Protein AF-A0AAV2MBJ8-F1 (afdb_monomer)

Foldseek 3Di:
DDDDDDDDDDDDPPPPVVVVVVVVVVVVVVVLVCVVPPDPDPCVLLVVLLCQVPPDPVSLVVLLVVLVVVLVVQLPDPDHPVVVNLVSLLSNLSNCVSVVPLLSNLVVLLVLLLSVDLCSLVSVLSSCSSPVCSLVDPQLSSLLSQQSSLVSDPPVCNVSSCVSNVCVPPNRDDLVVSLVVLLVVLLQCPPWDWDADQQQGIATDSSLVSSLSSNLSSCLPPALCCCCPPPVPPRLVVLVVLQLPDDPPDDRSRDLRSLLSSLLSLLSSLLSCVVNVVLVVSVVVLLVLLVCLLCCVVSVHDPSNSSSSLVSLLSSCVSPLPSSLVSLVNNVVPDPDDDRNNSVVSSVVSVVVVVVVVD

Nearest PDB structures (foldseek):
  4c0o-assembly2_B  TM=2.440E-01  e=2.590E-01  Homo sapiens
  4c0o-assembly1_A  TM=2.443E-01  e=2.935E-01  Homo sapiens
  6tyl-assembly1_A  TM=2.660E-01  e=3.736E+00  Rattus norvegicus
  3urz-assembly1_A  TM=1.782E-01  e=8.252E+00  Bacteroides ovatus ATCC 8483

pLDDT: mean 82.37, std 20.0, range [22.03, 98.62]

Mean predicted aligned error: 9.86 Å

Structure (mmCIF, N/CA/C/O backbone):
data_AF-A0AAV2MBJ8-F1
#
_entry.id   AF-A0AAV2MBJ8-F1
#
loop_
_atom_site.group_PDB
_atom_site.id
_atom_site.type_symbol
_atom_site.label_atom_id
_atom_site.label_alt_id
_atom_site.label_comp_id
_atom_site.label_asym_id
_atom_site.label_entity_id
_atom_site.label_seq_id
_atom_site.pdbx_PDB_ins_code
_atom_site.Cartn_x
_atom_site.Cartn_y
_atom_site.Cartn_z
_atom_site.occupancy
_atom_site.B_iso_or_equiv
_atom_site.auth_seq_id
_atom_site.auth_comp_id
_atom_site.auth_asym_id
_atom_site.auth_atom_id
_atom_site.pdbx_PDB_model_num
ATOM 1 N N . MET A 1 1 ? 1.375 58.168 51.718 1.00 34.41 1 MET A N 1
ATOM 2 C CA . MET A 1 1 ? 1.489 58.970 50.484 1.00 34.41 1 MET A CA 1
ATOM 3 C C . MET A 1 1 ? 2.766 58.545 49.772 1.00 34.41 1 MET A C 1
ATOM 5 O O . MET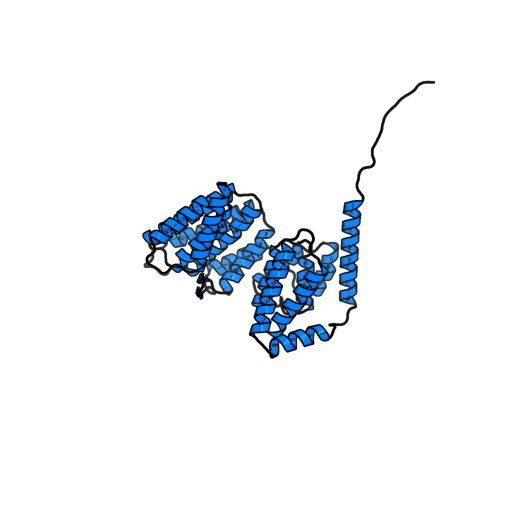 A 1 1 ? 3.820 59.015 50.160 1.00 34.41 1 MET A O 1
ATOM 9 N N . LEU A 1 2 ? 2.679 57.570 48.857 1.00 22.03 2 LEU A N 1
ATOM 10 C CA . LEU A 1 2 ? 3.564 57.335 47.701 1.00 22.03 2 LEU A CA 1
ATOM 11 C C . LEU A 1 2 ? 3.239 55.973 47.070 1.00 22.03 2 LEU A C 1
ATOM 13 O O . LEU A 1 2 ? 2.954 54.993 47.752 1.00 22.03 2 LEU A O 1
ATOM 17 N N . THR A 1 3 ? 3.215 56.010 45.748 1.00 26.03 3 THR A N 1
ATOM 18 C CA . THR A 1 3 ? 2.609 55.107 44.769 1.00 26.03 3 THR A CA 1
ATOM 19 C C . THR A 1 3 ? 3.620 54.085 44.252 1.00 26.03 3 THR A C 1
ATOM 21 O O . THR A 1 3 ? 4.762 54.472 44.033 1.00 26.03 3 THR A O 1
ATOM 24 N N . VAL A 1 4 ? 3.192 52.862 43.904 1.00 24.00 4 VAL A N 1
ATOM 25 C CA . VAL A 1 4 ? 3.809 52.074 42.814 1.00 24.00 4 VAL A CA 1
ATOM 26 C C . VAL A 1 4 ? 2.723 51.314 42.034 1.00 24.00 4 VAL A C 1
ATOM 28 O O . VAL A 1 4 ? 1.866 50.648 42.608 1.00 24.00 4 VAL A O 1
ATOM 31 N N . HIS A 1 5 ? 2.757 51.490 40.712 1.00 23.78 5 HIS A N 1
ATOM 32 C CA . HIS A 1 5 ? 1.955 50.848 39.662 1.00 23.78 5 HIS A CA 1
ATOM 33 C C . HIS A 1 5 ? 2.521 49.476 39.237 1.00 23.78 5 HIS A C 1
ATOM 35 O O . HIS A 1 5 ? 3.659 49.178 39.566 1.00 23.78 5 HIS A O 1
ATOM 41 N N . PHE A 1 6 ? 1.735 48.746 38.424 1.00 22.72 6 PHE A N 1
ATOM 42 C CA . PHE A 1 6 ? 1.995 47.567 37.554 1.00 22.72 6 PHE A CA 1
ATOM 43 C C . PHE A 1 6 ? 1.101 46.376 37.953 1.00 22.72 6 PHE A C 1
ATOM 45 O O . PHE A 1 6 ? 0.996 46.052 39.123 1.00 22.72 6 PHE A O 1
ATOM 52 N N . ALA A 1 7 ? 0.435 45.633 37.070 1.00 23.12 7 ALA A N 1
ATOM 53 C CA . ALA A 1 7 ? 0.099 45.785 35.660 1.00 23.12 7 ALA A CA 1
ATOM 54 C C . ALA A 1 7 ? -1.043 44.801 35.335 1.00 23.12 7 ALA A C 1
ATOM 56 O O . ALA A 1 7 ? -1.239 43.798 36.020 1.00 23.12 7 ALA A O 1
ATOM 57 N N . LYS A 1 8 ? -1.776 45.098 34.256 1.00 29.48 8 LYS A N 1
ATOM 58 C CA . LYS A 1 8 ? -2.739 44.211 33.593 1.00 29.48 8 LYS A CA 1
ATOM 59 C C . LYS A 1 8 ? -2.141 42.817 33.360 1.00 29.48 8 LYS A C 1
ATOM 61 O O . LYS A 1 8 ? -1.121 42.702 32.688 1.00 29.48 8 LYS A O 1
ATOM 66 N N . THR A 1 9 ? -2.847 41.776 33.790 1.00 26.80 9 THR A N 1
ATOM 67 C CA . THR A 1 9 ? -2.754 40.441 33.185 1.00 26.80 9 THR A CA 1
ATOM 68 C C . THR A 1 9 ? -4.145 40.000 32.740 1.00 26.80 9 THR A C 1
ATOM 70 O O . THR A 1 9 ? -5.103 39.940 33.504 1.00 26.80 9 THR A O 1
ATOM 73 N N . THR A 1 10 ? -4.248 39.799 31.433 1.00 28.55 10 THR A N 1
ATOM 74 C CA . THR A 1 10 ? -5.362 39.219 30.683 1.00 28.55 10 THR A CA 1
ATOM 75 C C . THR A 1 10 ? -5.655 37.780 31.124 1.00 28.55 10 THR A C 1
ATOM 77 O O . THR A 1 10 ? -4.707 37.045 31.404 1.00 28.55 10 THR A O 1
ATOM 80 N N . PRO A 1 11 ? -6.917 37.314 31.106 1.00 28.47 11 PRO A N 1
ATOM 81 C CA . PRO A 1 11 ? -7.215 35.899 31.293 1.00 28.47 11 PRO A CA 1
ATOM 82 C C . PRO A 1 11 ? -6.830 35.110 30.029 1.00 28.47 11 PRO A C 1
ATOM 84 O O . PRO A 1 11 ? -7.300 35.403 28.929 1.00 28.47 11 PRO A O 1
ATOM 87 N N . HIS A 1 12 ? -5.956 34.113 30.178 1.00 28.98 12 HIS A N 1
ATOM 88 C CA . HIS A 1 12 ? -5.609 33.168 29.113 1.00 28.98 12 HIS A CA 1
ATOM 89 C C . HIS A 1 12 ? -6.780 32.209 28.795 1.00 28.98 12 HIS A C 1
ATOM 91 O O . HIS A 1 12 ? -7.469 31.759 29.713 1.00 28.98 12 HIS A O 1
ATOM 97 N N . PRO A 1 13 ? -6.979 31.818 27.520 1.00 31.81 13 PRO A N 1
ATOM 98 C CA . PRO A 1 13 ? -8.001 30.861 27.110 1.00 31.81 13 PRO A CA 1
ATOM 99 C C . PRO A 1 13 ? -7.479 29.427 27.289 1.00 31.81 13 PRO A C 1
ATOM 101 O O . PRO A 1 13 ? -6.845 28.868 26.400 1.00 31.81 13 PRO A O 1
ATOM 104 N N . LEU A 1 14 ? -7.737 28.821 28.448 1.00 33.00 14 LEU A N 1
ATOM 105 C CA . LEU A 1 14 ? -7.428 27.405 28.716 1.00 33.00 14 LEU A CA 1
ATOM 106 C C . LEU A 1 14 ? -8.669 26.495 28.793 1.00 33.00 14 LEU A C 1
ATOM 108 O O . LEU A 1 14 ? -8.534 25.310 29.083 1.00 33.00 14 LEU A O 1
ATOM 112 N N . SER A 1 15 ? -9.880 26.981 28.504 1.00 38.62 15 SER A N 1
ATOM 113 C CA . SER A 1 15 ? -11.102 26.219 28.815 1.00 38.62 15 SER A CA 1
ATOM 114 C C . SER A 1 15 ? -11.725 25.424 27.662 1.00 38.62 15 SER A C 1
ATOM 116 O O . SER A 1 15 ? -12.523 24.535 27.929 1.00 38.62 15 SER A O 1
ATOM 118 N N . SER A 1 16 ? -11.370 25.648 26.393 1.00 31.00 16 SER A N 1
ATOM 119 C CA . SER A 1 16 ? -12.079 24.994 25.273 1.00 31.00 16 SER A CA 1
ATOM 120 C C . SER A 1 16 ? -11.534 23.602 24.930 1.00 31.00 16 SER A C 1
ATOM 122 O O . SER A 1 16 ? -12.306 22.680 24.689 1.00 31.00 16 SER A O 1
ATOM 124 N N . PHE A 1 17 ? -10.209 23.419 24.955 1.00 28.61 17 PHE A N 1
ATOM 125 C CA . PHE A 1 17 ? -9.567 22.135 24.632 1.00 28.61 17 PHE A CA 1
ATOM 126 C C . PHE A 1 17 ? -9.685 21.103 25.759 1.00 28.61 17 PHE A C 1
ATOM 128 O O . PHE A 1 17 ? -9.829 19.912 25.491 1.00 28.61 17 PHE A O 1
ATOM 135 N N . VAL A 1 18 ? -9.660 21.552 27.017 1.00 33.12 18 VAL A N 1
ATOM 136 C CA . VAL A 1 18 ? -9.830 20.676 28.185 1.00 33.12 18 VAL A CA 1
ATOM 137 C C . VAL A 1 18 ? -11.273 20.172 28.272 1.00 33.12 18 VAL A C 1
ATOM 139 O O . VAL A 1 18 ? -11.469 18.972 28.457 1.00 33.12 18 VAL A O 1
ATOM 142 N N . LEU A 1 19 ? -12.270 21.035 28.017 1.00 30.80 19 LEU A N 1
ATOM 143 C CA . LEU A 1 19 ? -13.674 20.614 27.927 1.00 30.80 19 LEU A CA 1
ATOM 144 C C . LEU A 1 19 ? -13.925 19.662 26.750 1.00 30.80 19 LEU A C 1
ATOM 146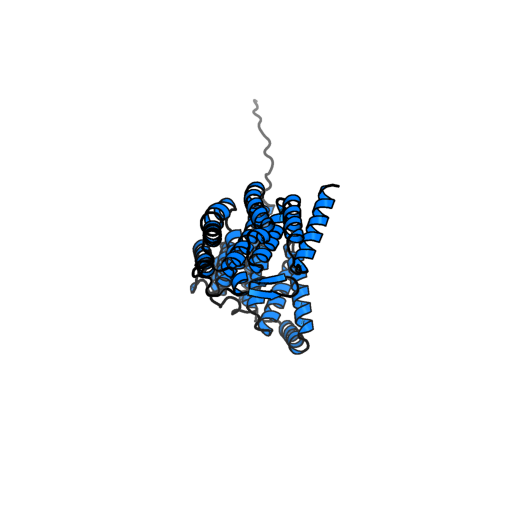 O O . LEU A 1 19 ? -14.645 18.684 26.909 1.00 30.80 19 LEU A O 1
ATOM 150 N N . LEU A 1 20 ? -13.326 19.906 25.578 1.00 29.22 20 LEU A N 1
ATOM 151 C CA . LEU A 1 20 ? -13.452 19.001 24.425 1.00 29.22 20 LEU A CA 1
ATOM 152 C C . LEU A 1 20 ? -12.865 17.616 24.724 1.00 29.22 20 LEU A C 1
ATOM 154 O O . LEU A 1 20 ? -13.464 16.603 24.372 1.00 29.22 20 LEU A O 1
ATOM 158 N N . ARG A 1 21 ? -11.727 17.560 25.424 1.00 30.34 21 ARG A N 1
ATOM 159 C CA . ARG A 1 21 ? -11.091 16.302 25.835 1.00 30.34 21 ARG A CA 1
ATOM 160 C C . ARG A 1 21 ? -11.909 15.557 26.895 1.00 30.34 21 ARG A C 1
ATOM 162 O O . ARG A 1 21 ? -12.071 14.346 26.775 1.00 30.34 21 ARG A O 1
ATOM 169 N N . GLN A 1 22 ? -12.472 16.270 27.872 1.00 32.25 22 GLN A N 1
ATOM 170 C CA . GLN A 1 22 ? -13.362 15.696 28.889 1.00 32.25 22 GLN A CA 1
ATOM 171 C C . GLN A 1 22 ? -14.687 15.204 28.290 1.00 32.25 22 GLN A C 1
ATOM 173 O O . GLN A 1 22 ? -15.140 14.113 28.626 1.00 32.25 22 GLN A O 1
ATOM 178 N N . ASN A 1 23 ? -15.268 15.940 27.339 1.00 30.64 23 ASN A N 1
ATOM 179 C CA . ASN A 1 23 ? -16.491 15.529 26.646 1.00 30.64 23 ASN A CA 1
ATOM 180 C C . ASN A 1 23 ? -16.260 14.317 25.729 1.00 30.64 23 ASN A C 1
ATOM 182 O O . ASN A 1 23 ? -17.113 13.435 25.665 1.00 30.64 23 ASN A O 1
ATOM 186 N N . MET A 1 24 ? -15.104 14.218 25.060 1.00 30.53 24 MET A N 1
ATOM 187 C CA . MET A 1 24 ? -14.744 13.019 24.288 1.00 30.53 24 MET A CA 1
ATOM 188 C C . MET A 1 24 ? -14.497 11.798 25.183 1.00 30.53 24 MET A C 1
ATOM 190 O O . MET A 1 24 ? -14.930 10.703 24.831 1.00 30.53 24 MET A O 1
ATOM 194 N N . GLN A 1 25 ? -13.849 11.975 26.342 1.00 39.06 25 GLN A N 1
ATOM 195 C CA . GLN A 1 25 ? -13.704 10.909 27.339 1.00 39.06 25 GLN A CA 1
ATOM 196 C C . GLN A 1 25 ? -15.071 10.438 27.840 1.00 39.06 25 GLN A C 1
ATOM 198 O O . GLN A 1 25 ? -15.329 9.241 27.804 1.00 39.06 25 GLN A O 1
ATOM 203 N N . PHE A 1 26 ? -15.971 11.355 28.209 1.00 34.81 26 PHE A N 1
ATOM 204 C CA . PHE A 1 26 ? -17.310 11.009 28.689 1.00 34.81 26 PHE A CA 1
ATOM 205 C C . PHE A 1 26 ? -18.129 10.273 27.622 1.00 34.81 26 PHE A C 1
ATOM 207 O O . PHE A 1 26 ? -18.666 9.209 27.894 1.00 34.81 26 PHE A O 1
ATOM 214 N N . LEU A 1 27 ? 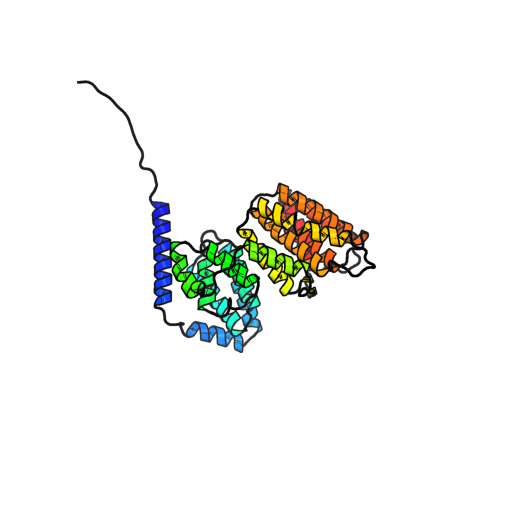-18.149 10.757 26.375 1.00 36.50 27 LEU A N 1
ATOM 215 C CA . LEU A 1 27 ? -18.874 10.108 25.273 1.00 36.50 27 LEU A CA 1
ATOM 216 C C . LEU A 1 27 ? -18.296 8.742 24.881 1.00 36.50 27 LEU A C 1
ATOM 218 O O . LEU A 1 27 ? -19.022 7.885 24.377 1.00 36.50 27 LEU A O 1
ATOM 222 N N . PHE A 1 28 ? -16.994 8.521 25.065 1.00 40.88 28 PHE A N 1
ATOM 223 C CA . PHE A 1 28 ? -16.387 7.219 24.806 1.00 40.88 28 PHE A CA 1
ATOM 224 C C . PHE A 1 28 ? -16.594 6.261 25.977 1.00 40.88 28 PHE A C 1
ATOM 226 O O . PHE A 1 28 ? -16.881 5.094 25.754 1.00 40.88 28 PHE A O 1
ATOM 233 N N . GLN A 1 29 ? -16.501 6.745 27.211 1.00 40.31 29 GLN A N 1
ATOM 234 C CA . GLN A 1 29 ? -16.741 5.962 28.417 1.00 40.31 29 GLN A CA 1
ATOM 235 C C . GLN A 1 29 ? -18.215 5.560 28.517 1.00 40.31 29 GLN A C 1
ATOM 237 O O . GLN A 1 29 ? -18.501 4.412 28.835 1.00 40.31 29 GLN A O 1
ATOM 242 N N . ASP A 1 30 ? -19.128 6.444 28.114 1.00 38.38 30 ASP A N 1
ATOM 243 C CA . ASP A 1 30 ? -20.557 6.169 27.977 1.00 38.38 30 ASP A CA 1
ATOM 244 C C . ASP A 1 30 ? -20.840 5.246 26.779 1.00 38.38 30 ASP A C 1
ATOM 246 O O . ASP A 1 30 ? -21.636 4.325 26.896 1.00 38.38 30 ASP A O 1
ATOM 250 N N . ALA A 1 31 ? -20.110 5.360 25.660 1.00 42.28 31 ALA A N 1
ATOM 251 C CA . ALA A 1 31 ? -20.182 4.371 24.577 1.00 42.28 31 ALA A CA 1
ATOM 252 C C . ALA A 1 31 ? -19.644 2.992 25.003 1.00 42.28 31 ALA A C 1
ATOM 254 O O . ALA A 1 31 ? -20.231 1.978 24.647 1.00 42.28 31 ALA A O 1
ATOM 255 N N . CYS A 1 32 ? -18.564 2.926 25.784 1.00 38.69 32 CYS A N 1
ATOM 256 C CA . CYS A 1 32 ? -18.048 1.696 26.382 1.00 38.69 32 CYS A CA 1
ATOM 257 C C . CYS A 1 32 ? -19.032 1.120 27.402 1.00 38.69 32 CYS A C 1
ATOM 259 O O . CYS A 1 32 ? -19.233 -0.088 27.416 1.00 38.69 32 CYS A O 1
ATOM 261 N N . HIS A 1 33 ? -19.676 1.962 28.210 1.00 39.12 33 HIS A N 1
ATOM 262 C CA . HIS A 1 33 ? -20.686 1.570 29.191 1.00 39.12 33 HIS A CA 1
ATOM 263 C C . HIS A 1 33 ? -21.979 1.084 28.515 1.00 39.12 33 HIS A C 1
ATOM 265 O O . HIS A 1 33 ? -22.521 0.047 28.887 1.00 39.12 33 HIS A O 1
ATOM 271 N N . GLN A 1 34 ? -22.423 1.752 27.450 1.00 42.41 34 GLN A N 1
ATOM 272 C CA . GLN A 1 34 ? -23.517 1.304 26.588 1.00 42.41 34 GLN A CA 1
ATOM 273 C C . GLN A 1 34 ? -23.148 0.020 25.832 1.00 42.41 34 GLN A C 1
ATOM 275 O O . GLN A 1 34 ? -23.991 -0.854 25.703 1.00 42.41 34 GLN A O 1
ATOM 280 N N . LEU A 1 35 ? -21.898 -0.165 25.395 1.00 43.75 35 LEU A N 1
ATOM 281 C CA . LEU A 1 35 ? -21.417 -1.429 24.811 1.00 43.75 35 LEU A CA 1
ATOM 282 C C . LEU A 1 35 ? -21.316 -2.561 25.850 1.00 43.75 35 LEU A C 1
ATOM 284 O O . LEU A 1 35 ? -21.519 -3.718 25.496 1.00 43.75 35 LEU A O 1
ATOM 288 N N . LEU A 1 36 ? -21.037 -2.234 27.118 1.00 40.16 36 LEU A N 1
ATOM 289 C CA . LEU A 1 36 ? -21.016 -3.166 28.253 1.00 40.16 36 LEU A CA 1
ATOM 290 C C . LEU A 1 36 ? -22.427 -3.578 28.716 1.00 40.16 36 LEU A C 1
ATOM 292 O O . LEU A 1 36 ? -22.565 -4.642 29.314 1.00 40.16 36 LEU A O 1
ATOM 296 N N . GLN A 1 37 ? -23.458 -2.763 28.455 1.00 34.16 37 GLN A N 1
ATOM 297 C CA . GLN A 1 37 ? -24.841 -3.007 28.898 1.00 34.16 37 GLN A CA 1
ATOM 298 C C . GLN A 1 37 ? -25.838 -3.319 27.769 1.00 34.16 37 GLN A C 1
ATOM 300 O O . GLN A 1 37 ? -26.940 -3.789 28.051 1.00 34.16 37 GLN A O 1
ATOM 305 N N . ALA A 1 38 ? -25.499 -3.074 26.501 1.00 34.19 38 ALA A N 1
ATOM 306 C CA . ALA A 1 38 ? -26.429 -3.286 25.398 1.00 34.19 38 ALA A CA 1
ATOM 307 C C . ALA A 1 38 ? -26.560 -4.778 25.048 1.00 34.19 38 ALA A C 1
ATOM 309 O O . ALA A 1 38 ? -25.550 -5.455 24.822 1.00 34.19 38 ALA A O 1
ATOM 310 N N . PRO A 1 39 ? -27.793 -5.302 24.918 1.00 32.88 39 PRO A N 1
ATOM 311 C CA . PRO A 1 39 ? -27.998 -6.619 24.344 1.00 32.88 39 PRO A CA 1
ATOM 312 C C . PRO A 1 39 ? -27.518 -6.625 22.879 1.00 32.88 39 PRO A C 1
ATOM 314 O O . PRO A 1 39 ? -27.526 -5.589 22.204 1.00 32.88 39 PRO A O 1
ATOM 317 N N . PRO A 1 40 ? -27.091 -7.779 22.343 1.00 44.06 40 PRO A N 1
ATOM 318 C CA . PRO A 1 40 ? -26.690 -7.863 20.950 1.00 44.06 40 PRO A CA 1
ATOM 319 C C . PRO A 1 40 ? -27.913 -7.685 20.031 1.00 44.06 40 PRO A C 1
ATOM 321 O O . PRO A 1 40 ? -28.774 -8.556 20.003 1.00 44.06 40 PRO A O 1
ATOM 324 N N . ARG A 1 41 ? -27.880 -6.615 19.214 1.00 52.31 41 ARG A N 1
ATOM 325 C CA . ARG A 1 41 ? -28.795 -6.213 18.111 1.00 52.31 41 ARG A CA 1
ATOM 326 C C . ARG A 1 41 ? -30.149 -5.588 18.492 1.00 52.31 41 ARG A C 1
ATOM 328 O O . ARG A 1 41 ? -30.869 -6.138 19.311 1.00 52.31 41 ARG A O 1
ATOM 335 N N . PRO A 1 42 ? -30.600 -4.561 17.745 1.00 52.34 42 PRO A N 1
ATOM 336 C CA . PRO A 1 42 ? -31.972 -4.532 17.259 1.00 52.34 42 PRO A CA 1
ATOM 337 C C . PRO A 1 42 ? -32.085 -5.514 16.079 1.00 52.34 42 PRO A C 1
ATOM 339 O O . PRO A 1 42 ? -31.368 -5.388 15.083 1.00 52.34 42 PRO A O 1
ATOM 342 N N . ASP A 1 43 ? -32.951 -6.521 16.186 1.00 58.59 43 ASP A N 1
ATOM 343 C CA . ASP A 1 43 ? -33.102 -7.620 15.215 1.00 58.59 43 ASP A CA 1
ATOM 344 C C . ASP A 1 43 ? -33.356 -7.173 13.758 1.00 58.59 43 ASP A C 1
ATOM 346 O O . ASP A 1 43 ? -33.020 -7.894 12.816 1.00 58.59 43 ASP A O 1
ATOM 350 N N . GLN A 1 44 ? -33.825 -5.940 13.560 1.00 57.09 44 GLN A N 1
ATOM 351 C CA . GLN A 1 44 ? -34.160 -5.356 12.259 1.00 57.09 44 GLN A CA 1
ATOM 352 C C . GLN A 1 44 ? -32.955 -5.193 11.313 1.00 57.09 44 GLN A C 1
ATOM 354 O O . GLN A 1 44 ? -33.049 -5.548 10.140 1.00 57.09 44 GLN A O 1
ATOM 359 N N . GLU A 1 45 ? -31.794 -4.713 11.784 1.00 63.50 45 GLU A N 1
ATOM 360 C CA . GLU A 1 45 ? -30.617 -4.532 10.905 1.00 63.50 45 GLU A CA 1
ATOM 361 C C . GLU A 1 45 ? -30.118 -5.877 10.354 1.00 63.50 45 GLU A C 1
ATOM 363 O O . GLU A 1 45 ? -29.714 -5.993 9.195 1.00 63.50 45 GLU A O 1
ATOM 368 N N . LYS A 1 46 ? -30.164 -6.924 11.187 1.00 66.50 46 LYS A N 1
ATOM 369 C CA . LYS A 1 46 ? -29.782 -8.286 10.794 1.00 66.50 46 LYS A CA 1
ATOM 370 C C . LYS A 1 46 ? -30.689 -8.828 9.708 1.00 66.50 46 LYS A C 1
ATOM 372 O O . LYS A 1 46 ? -30.199 -9.448 8.768 1.00 66.50 46 LYS A O 1
ATOM 377 N N . GLU A 1 47 ? -31.988 -8.644 9.892 1.00 65.94 47 GLU A N 1
ATOM 378 C CA . GLU A 1 47 ? -33.011 -9.131 8.985 1.00 65.94 47 GLU A CA 1
ATOM 379 C C . GLU A 1 47 ? -32.881 -8.453 7.621 1.00 65.94 47 GLU A C 1
ATOM 381 O O . GLU A 1 47 ? -32.770 -9.143 6.608 1.00 65.94 47 GLU A O 1
ATOM 386 N N . VAL A 1 48 ? -32.728 -7.124 7.598 1.00 66.94 48 VAL A N 1
ATOM 387 C CA . VAL A 1 48 ? -32.489 -6.352 6.367 1.00 66.94 48 VAL A CA 1
ATOM 388 C C . VAL A 1 48 ? -31.229 -6.834 5.643 1.00 66.94 48 VAL A C 1
ATOM 390 O O . VAL A 1 48 ? -31.277 -7.105 4.444 1.00 66.94 48 VAL A O 1
ATOM 393 N N . ILE A 1 49 ? -30.108 -7.010 6.353 1.00 73.75 49 ILE A N 1
ATOM 394 C CA . ILE A 1 49 ? -28.864 -7.514 5.749 1.00 73.75 49 ILE A CA 1
ATOM 395 C C . ILE A 1 49 ? -29.047 -8.933 5.202 1.00 73.75 49 ILE A C 1
ATOM 397 O O . ILE A 1 49 ? -28.554 -9.236 4.114 1.00 73.75 49 ILE A O 1
ATOM 401 N N . SER A 1 50 ? -29.754 -9.801 5.931 1.00 68.88 50 SER A N 1
ATOM 402 C CA . SER A 1 50 ? -30.035 -11.168 5.493 1.00 68.88 50 SER A CA 1
ATOM 403 C C . SER A 1 50 ? -30.835 -11.167 4.193 1.00 68.88 50 SER A C 1
ATOM 405 O O . SER A 1 50 ? -30.385 -11.771 3.225 1.00 68.88 50 SER A O 1
ATOM 407 N N . VAL A 1 51 ? -31.950 -10.431 4.151 1.00 66.56 51 VAL A N 1
ATOM 408 C CA . VAL A 1 51 ? -32.833 -10.292 2.980 1.00 66.56 51 VAL A CA 1
ATOM 409 C C . VAL A 1 51 ? -32.071 -9.743 1.771 1.00 66.56 51 VAL A C 1
ATOM 411 O O . VAL A 1 51 ? -32.174 -10.283 0.670 1.00 66.56 51 VAL A O 1
ATOM 414 N N . LEU A 1 52 ? -31.252 -8.707 1.967 1.00 67.56 52 LEU A N 1
ATOM 415 C CA . LEU A 1 52 ? -30.429 -8.121 0.904 1.00 67.56 52 LEU A CA 1
ATOM 416 C C . LEU A 1 52 ? -29.403 -9.113 0.344 1.00 67.56 52 LEU A C 1
ATOM 418 O O . LEU A 1 52 ? -29.167 -9.144 -0.864 1.00 67.56 52 LEU A O 1
ATOM 422 N N . CYS A 1 53 ? -28.791 -9.926 1.208 1.00 66.31 53 CYS A N 1
ATOM 423 C CA . CYS A 1 53 ? -27.772 -10.889 0.798 1.00 66.31 53 CYS A CA 1
ATOM 424 C C . CYS A 1 53 ? -28.360 -12.160 0.170 1.00 66.31 53 CYS A C 1
ATOM 426 O O . CYS A 1 53 ? -27.701 -12.748 -0.684 1.00 66.31 53 CYS A O 1
ATOM 428 N N . THR A 1 54 ? -29.560 -12.593 0.572 1.00 65.94 54 THR A N 1
ATOM 429 C CA . THR A 1 54 ? -30.212 -13.794 0.021 1.00 65.94 54 THR A CA 1
ATOM 430 C C . THR A 1 54 ? -30.930 -13.529 -1.293 1.00 65.94 54 THR A C 1
ATOM 432 O O . THR A 1 54 ? -30.966 -14.414 -2.142 1.00 65.94 54 THR A O 1
ATOM 435 N N . ASN A 1 55 ? -31.488 -12.330 -1.484 1.00 57.56 55 ASN A N 1
ATOM 436 C CA . ASN A 1 55 ? -32.417 -12.093 -2.589 1.00 57.56 55 ASN A CA 1
ATOM 437 C C . ASN A 1 55 ? -31.744 -11.538 -3.852 1.00 57.56 55 ASN A C 1
ATOM 439 O O . ASN A 1 55 ? -32.300 -11.697 -4.937 1.00 57.56 55 ASN A O 1
ATOM 443 N N . ASN A 1 56 ? -30.573 -10.885 -3.755 1.00 63.03 56 ASN A N 1
ATOM 444 C CA . ASN A 1 56 ? -29.882 -10.354 -4.936 1.00 63.03 56 ASN A CA 1
ATOM 445 C C . ASN A 1 56 ? -28.393 -10.017 -4.686 1.00 63.03 56 ASN A C 1
ATOM 447 O O . ASN A 1 56 ? -28.060 -8.961 -4.141 1.00 63.03 56 ASN A O 1
ATOM 451 N N . THR A 1 57 ? -27.476 -10.857 -5.182 1.00 64.12 57 THR A N 1
ATOM 452 C CA . THR A 1 57 ? -26.016 -10.644 -5.091 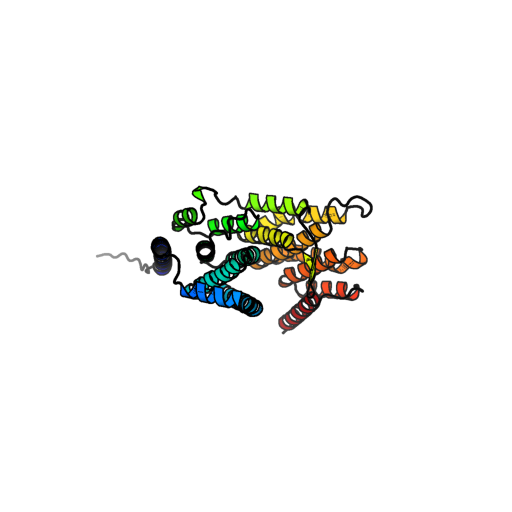1.00 64.12 57 THR A CA 1
ATOM 453 C C . THR A 1 57 ? -25.578 -9.284 -5.650 1.00 64.12 57 THR A C 1
ATOM 455 O O . THR A 1 57 ? -24.686 -8.656 -5.076 1.00 64.12 57 THR A O 1
ATOM 458 N N . SER A 1 58 ? -26.223 -8.798 -6.719 1.00 69.94 58 SER A N 1
ATOM 459 C CA . SER A 1 58 ? -25.933 -7.492 -7.329 1.00 69.94 58 SER A CA 1
ATOM 460 C C . SER A 1 58 ? -26.314 -6.329 -6.411 1.00 69.94 58 SER A C 1
ATOM 462 O O . SER A 1 58 ? -25.585 -5.342 -6.337 1.00 69.94 58 SER A O 1
ATOM 464 N N . SER A 1 59 ? -27.421 -6.445 -5.670 1.00 68.25 59 SER A N 1
ATOM 465 C CA . SER A 1 59 ? -27.865 -5.408 -4.730 1.00 68.25 59 SER A CA 1
ATOM 466 C C . SER A 1 59 ? -26.885 -5.246 -3.569 1.00 68.25 59 SER A C 1
ATOM 468 O O . SER A 1 59 ? -26.560 -4.125 -3.182 1.00 68.25 59 SER A O 1
ATOM 470 N N . ALA A 1 60 ? -26.359 -6.357 -3.045 1.00 69.44 60 ALA A N 1
ATOM 471 C CA . ALA A 1 60 ? -25.342 -6.323 -1.998 1.00 69.44 60 ALA A CA 1
ATOM 472 C C . ALA A 1 60 ? -24.034 -5.670 -2.485 1.00 69.44 60 ALA A C 1
ATOM 474 O O . ALA A 1 60 ? -23.434 -4.890 -1.750 1.00 69.44 60 ALA A O 1
ATOM 475 N N . HIS A 1 61 ? -23.608 -5.935 -3.726 1.00 74.12 61 HIS A N 1
ATOM 476 C CA . HIS A 1 61 ? -22.424 -5.287 -4.304 1.00 74.12 61 HIS A CA 1
ATOM 477 C C . HIS A 1 61 ? -22.608 -3.779 -4.495 1.00 74.12 61 HIS A C 1
ATOM 479 O O . HIS A 1 61 ? -21.724 -3.016 -4.112 1.00 74.12 61 HIS A O 1
ATOM 485 N N . LEU A 1 62 ? -23.757 -3.346 -5.023 1.00 76.50 62 LEU A N 1
ATOM 486 C CA . LEU A 1 62 ? -24.068 -1.921 -5.166 1.00 76.50 62 LEU A CA 1
ATOM 487 C C . LEU A 1 62 ? -24.071 -1.216 -3.808 1.00 76.50 62 LEU A C 1
ATOM 489 O O . LEU A 1 62 ? -23.463 -0.159 -3.667 1.00 76.50 62 LEU A O 1
ATOM 493 N N . MET A 1 63 ? -24.682 -1.831 -2.792 1.00 77.62 63 MET A N 1
ATOM 494 C CA . MET A 1 63 ? -24.728 -1.265 -1.446 1.00 77.62 63 MET A CA 1
ATOM 495 C C . MET A 1 63 ? -23.338 -1.162 -0.809 1.00 77.62 63 MET A C 1
ATOM 497 O O . MET A 1 63 ? -23.018 -0.125 -0.236 1.00 77.62 63 MET A O 1
ATOM 501 N N . ILE A 1 64 ? -22.493 -2.190 -0.951 1.00 82.44 64 ILE A N 1
ATOM 502 C CA . ILE A 1 64 ? -21.086 -2.152 -0.517 1.00 82.44 64 ILE A CA 1
ATOM 503 C C . ILE A 1 64 ? -20.372 -0.952 -1.148 1.00 82.44 64 ILE A C 1
ATOM 505 O O . ILE A 1 64 ? -19.795 -0.143 -0.424 1.00 82.44 64 ILE A O 1
ATOM 509 N N . SER A 1 65 ? -20.465 -0.788 -2.470 1.00 78.38 65 SER A N 1
ATOM 510 C CA . SER A 1 65 ? -19.812 0.322 -3.172 1.00 78.38 65 SER A CA 1
ATOM 511 C C . SER A 1 65 ? -20.380 1.691 -2.781 1.00 78.38 65 SER A C 1
ATOM 513 O O . SER A 1 65 ? -19.632 2.662 -2.667 1.00 78.38 65 SER A O 1
ATOM 515 N N . SER A 1 66 ? -21.689 1.796 -2.537 1.00 80.88 66 SER A N 1
ATOM 516 C CA . SER A 1 66 ? -22.312 3.023 -2.026 1.00 80.88 66 SER A CA 1
ATOM 517 C C . SER A 1 66 ? -21.807 3.378 -0.628 1.00 80.88 66 SER A C 1
ATOM 519 O O . SER A 1 66 ? -21.448 4.532 -0.396 1.00 80.88 66 SER A O 1
ATOM 521 N N . ILE A 1 67 ? -21.724 2.397 0.279 1.00 85.31 67 ILE A N 1
ATOM 522 C CA . ILE A 1 67 ? -21.203 2.600 1.635 1.00 85.31 67 ILE A CA 1
ATOM 523 C C . ILE A 1 67 ? -19.725 2.997 1.586 1.00 85.31 67 ILE A C 1
ATOM 525 O O . ILE A 1 67 ? -19.342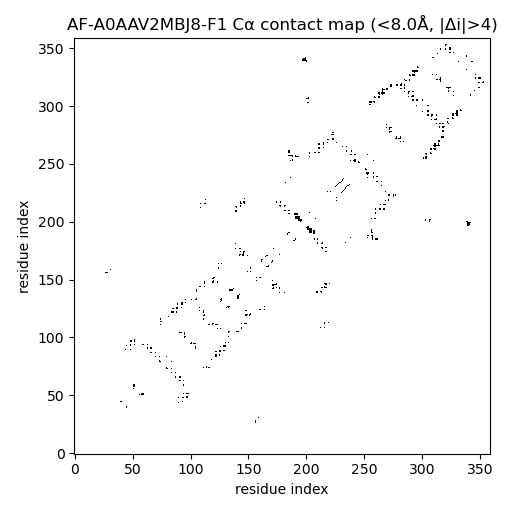 3.950 2.254 1.00 85.31 67 ILE A O 1
ATOM 529 N N . GLU A 1 68 ? -18.897 2.331 0.776 1.00 84.56 68 GLU A N 1
ATOM 530 C CA . GLU A 1 68 ? -17.475 2.678 0.618 1.00 84.56 68 GLU A CA 1
ATOM 531 C C . GLU A 1 68 ? -17.296 4.123 0.164 1.00 84.56 68 GLU A C 1
ATOM 533 O O . GLU A 1 68 ? -16.509 4.862 0.753 1.00 84.56 68 GLU A O 1
ATOM 538 N N . ASN A 1 69 ? -18.056 4.549 -0.845 1.00 83.12 69 ASN A N 1
ATOM 539 C CA . ASN A 1 69 ? -18.005 5.919 -1.339 1.00 83.12 69 ASN A CA 1
ATOM 540 C C . ASN A 1 69 ? -18.442 6.931 -0.276 1.00 83.12 69 ASN A C 1
ATOM 542 O O . ASN A 1 69 ? -17.813 7.980 -0.140 1.00 83.12 69 ASN A O 1
ATOM 546 N N . GLU A 1 70 ? -19.497 6.630 0.482 1.00 85.19 70 GLU A N 1
ATOM 547 C CA . GLU A 1 70 ? -19.985 7.521 1.533 1.00 85.19 70 GLU A CA 1
ATOM 548 C C . GLU A 1 70 ? -18.994 7.621 2.697 1.00 85.19 70 GLU A C 1
ATOM 550 O O . GLU A 1 70 ? -18.614 8.721 3.097 1.00 85.19 70 GLU A O 1
ATOM 555 N N . VAL A 1 71 ? -18.464 6.487 3.160 1.00 85.50 71 VAL A N 1
ATOM 556 C CA . VAL A 1 71 ? -17.413 6.441 4.183 1.00 85.50 71 VAL A CA 1
ATOM 557 C C . VAL A 1 71 ? -16.176 7.211 3.721 1.00 85.50 71 VAL A C 1
ATOM 559 O O . VAL A 1 71 ? -15.653 8.026 4.474 1.00 85.50 71 VAL A O 1
ATOM 562 N N . GLN A 1 72 ? -15.729 7.034 2.475 1.00 84.25 72 GLN A N 1
ATOM 563 C CA . GLN A 1 72 ? -14.581 7.765 1.929 1.00 84.25 72 GLN A CA 1
ATOM 564 C C . GLN A 1 72 ? -14.808 9.279 1.881 1.00 84.25 72 GLN A C 1
ATOM 566 O O . GLN A 1 72 ? -13.889 10.043 2.179 1.00 84.25 72 GLN A O 1
ATOM 571 N N . LYS A 1 73 ? -16.017 9.738 1.539 1.00 85.06 73 LYS A N 1
ATOM 572 C CA . LYS A 1 73 ? -16.366 11.166 1.605 1.00 85.06 73 LYS A CA 1
ATOM 573 C C . LYS A 1 73 ? -16.327 11.674 3.042 1.00 85.06 73 LYS A C 1
ATOM 575 O O . LYS A 1 73 ? -15.739 12.722 3.300 1.00 85.06 73 LYS A O 1
ATOM 580 N N . MET A 1 74 ? -16.911 10.926 3.975 1.00 83.69 74 MET A N 1
ATOM 581 C CA . MET A 1 74 ? -16.954 11.302 5.387 1.00 83.69 74 MET A CA 1
ATOM 582 C C . MET A 1 74 ? -15.562 11.341 6.018 1.00 83.69 74 MET A C 1
ATOM 584 O O . MET A 1 74 ? -15.257 12.284 6.736 1.00 83.69 74 MET A O 1
ATOM 588 N N . LEU A 1 75 ? -14.689 10.381 5.711 1.00 81.88 75 LEU A N 1
ATOM 589 C CA . LEU A 1 75 ? -13.315 10.343 6.223 1.00 81.88 75 LEU A CA 1
ATOM 590 C C . LEU A 1 75 ? -12.456 11.523 5.736 1.00 81.88 75 LEU A C 1
ATOM 592 O O . LEU A 1 75 ? -11.462 11.856 6.373 1.00 81.88 75 LEU A O 1
ATOM 596 N N . ARG A 1 76 ? -12.835 12.170 4.627 1.00 79.25 76 ARG A N 1
ATOM 597 C CA . ARG A 1 76 ? -12.195 13.399 4.125 1.00 79.25 76 ARG A CA 1
ATOM 598 C C . ARG A 1 76 ? -12.784 14.675 4.731 1.00 79.25 76 ARG A C 1
ATOM 600 O O . ARG A 1 76 ? -12.201 15.743 4.561 1.00 79.25 76 ARG A O 1
ATOM 607 N N . ASN A 1 77 ? -13.935 14.587 5.395 1.00 79.00 77 ASN A N 1
ATOM 608 C CA . ASN A 1 77 ? -14.577 15.722 6.042 1.00 79.00 77 ASN A CA 1
ATOM 609 C C . ASN A 1 77 ? -13.883 16.008 7.392 1.00 79.00 77 ASN A C 1
ATOM 611 O O . ASN A 1 77 ? -13.731 15.081 8.187 1.00 79.00 77 ASN A O 1
ATOM 615 N N . PRO A 1 78 ? -13.498 17.265 7.695 1.00 69.94 78 PRO A N 1
ATOM 616 C CA . PRO A 1 78 ? -12.924 17.634 8.991 1.00 69.94 78 PRO A CA 1
ATOM 617 C C . PRO A 1 78 ? -13.834 17.365 10.199 1.00 69.94 78 PRO A C 1
ATOM 619 O O . PRO A 1 78 ? -13.336 17.227 11.312 1.00 69.94 78 PRO A O 1
ATOM 622 N N . GLN A 1 79 ? -15.155 17.332 9.996 1.00 71.44 79 GLN A N 1
ATOM 623 C CA . GLN A 1 79 ? -16.162 17.098 11.035 1.00 71.44 79 GLN A CA 1
ATOM 624 C C . GLN A 1 79 ? -17.168 16.044 10.548 1.00 71.44 79 GLN A C 1
ATOM 626 O O . GLN A 1 79 ? -18.277 16.381 10.119 1.00 71.44 79 GLN A O 1
ATOM 631 N N . PRO A 1 80 ? -16.784 14.757 10.531 1.00 75.94 80 PRO A N 1
ATOM 632 C CA . PRO A 1 80 ? -17.683 13.698 10.101 1.00 75.94 80 PRO A CA 1
ATOM 633 C C . PRO A 1 80 ? -18.820 13.516 11.113 1.00 75.94 80 PRO A C 1
ATOM 635 O O . PRO A 1 80 ? -18.622 13.617 12.321 1.00 75.94 80 PRO A O 1
ATOM 638 N N . ASN A 1 81 ? -20.018 13.173 10.633 1.00 80.62 81 ASN A N 1
ATOM 639 C CA . ASN A 1 81 ? -21.082 12.703 11.518 1.00 80.62 81 ASN A CA 1
ATOM 640 C C . ASN A 1 81 ? -20.700 11.315 12.055 1.00 80.62 81 ASN A C 1
ATOM 642 O O . ASN A 1 81 ? -20.918 10.300 11.390 1.00 80.62 81 ASN A O 1
ATOM 646 N N . THR A 1 82 ? -20.118 11.270 13.254 1.00 77.75 82 THR A N 1
ATOM 647 C CA . THR A 1 82 ? -19.590 10.029 13.825 1.00 77.75 82 THR A CA 1
ATOM 648 C C . THR A 1 82 ? -20.676 8.962 13.976 1.00 77.75 82 THR A C 1
ATOM 650 O O . THR A 1 82 ? -20.410 7.799 13.698 1.00 77.75 82 THR A O 1
ATOM 653 N N . ASN A 1 83 ? -21.912 9.318 14.333 1.00 81.75 83 ASN A N 1
ATOM 654 C CA . ASN A 1 83 ? -22.998 8.340 14.494 1.00 81.75 83 ASN A CA 1
ATOM 655 C C . ASN A 1 83 ? -23.361 7.663 13.167 1.00 81.75 83 ASN A C 1
ATOM 657 O O . ASN A 1 83 ? -23.543 6.446 13.115 1.00 81.75 83 ASN A O 1
ATOM 661 N N . HIS A 1 84 ? -23.403 8.438 12.082 1.00 82.31 84 HIS A N 1
ATOM 662 C CA . HIS A 1 84 ? -23.631 7.891 10.749 1.00 82.31 84 HIS A CA 1
ATOM 663 C C . HIS A 1 84 ? -22.460 6.991 10.319 1.00 82.31 84 HIS A C 1
ATOM 665 O O . HIS A 1 84 ? -22.685 5.870 9.865 1.00 82.31 84 HIS A O 1
ATOM 671 N N . LEU A 1 85 ? -21.212 7.407 10.561 1.00 83.44 85 LEU A N 1
ATOM 672 C CA . LEU A 1 85 ? -20.034 6.596 10.238 1.00 83.44 85 LEU A CA 1
ATOM 673 C C . LEU A 1 85 ? -20.030 5.255 10.992 1.00 83.44 85 LEU A C 1
ATOM 675 O O . LEU A 1 85 ? -19.730 4.217 10.403 1.00 83.44 85 LEU A O 1
ATOM 679 N N . GLN A 1 86 ? -20.421 5.257 12.269 1.00 85.00 86 GLN A N 1
ATOM 680 C CA . GLN A 1 86 ? -20.561 4.038 13.071 1.00 85.00 86 GLN A CA 1
ATOM 681 C C . GLN A 1 86 ? -21.605 3.088 12.479 1.00 85.00 86 GLN A C 1
ATOM 683 O O . GLN A 1 86 ? -21.336 1.895 12.331 1.00 85.00 86 GLN A O 1
ATOM 688 N N . ALA A 1 87 ? -22.783 3.609 12.120 1.00 84.12 87 ALA A N 1
ATOM 689 C CA . ALA A 1 87 ? -23.840 2.816 11.502 1.00 84.12 87 ALA A CA 1
ATOM 690 C C . ALA A 1 87 ? -23.364 2.189 10.182 1.00 84.12 87 ALA A C 1
ATOM 692 O O . ALA A 1 87 ? -23.510 0.982 9.993 1.00 84.12 87 ALA A O 1
ATOM 693 N N . LEU A 1 88 ? -22.696 2.968 9.326 1.00 86.38 88 LEU A N 1
ATOM 694 C CA . LEU A 1 88 ? -22.120 2.472 8.074 1.00 86.38 88 LEU A CA 1
ATOM 695 C C . LEU A 1 88 ? -21.074 1.377 8.313 1.00 86.38 88 LEU A C 1
ATOM 697 O O . LEU A 1 88 ? -21.111 0.351 7.638 1.00 86.38 88 LEU A O 1
ATOM 701 N N . CYS A 1 89 ? -20.190 1.535 9.305 1.00 88.81 89 CYS A N 1
ATOM 702 C CA . CYS A 1 89 ? -19.196 0.513 9.646 1.00 88.81 89 CYS A CA 1
ATOM 703 C C . CYS A 1 89 ? -19.847 -0.802 10.098 1.00 88.81 89 CYS A C 1
ATOM 705 O O . CYS A 1 89 ? -19.404 -1.882 9.692 1.00 88.81 89 CYS A O 1
ATOM 707 N N . ARG A 1 90 ? -20.913 -0.728 10.909 1.00 87.75 90 ARG A N 1
ATOM 708 C CA . ARG A 1 90 ? -21.675 -1.906 11.352 1.00 87.75 90 ARG A CA 1
ATOM 709 C C . ARG A 1 90 ? -22.393 -2.581 10.189 1.00 87.75 90 ARG A C 1
ATOM 711 O O . ARG A 1 90 ? -22.233 -3.785 10.007 1.00 87.75 90 ARG A O 1
ATOM 718 N N . VAL A 1 91 ? -23.120 -1.824 9.366 1.00 87.06 91 VAL A N 1
ATOM 719 C CA . VAL A 1 91 ? -23.841 -2.368 8.203 1.00 87.06 91 VAL A CA 1
ATOM 720 C C . VAL A 1 91 ? -22.868 -3.017 7.222 1.00 87.06 91 VAL A C 1
ATOM 722 O O . VAL A 1 91 ? -23.064 -4.172 6.848 1.00 87.06 91 VAL A O 1
ATOM 725 N N . TYR A 1 92 ? -21.775 -2.331 6.875 1.00 89.31 92 TYR A N 1
ATOM 726 C CA . TYR A 1 92 ? -20.739 -2.867 5.992 1.00 89.31 92 TYR A CA 1
ATOM 727 C C . TYR A 1 92 ? -20.173 -4.186 6.523 1.00 89.31 92 TYR A C 1
ATOM 729 O O . TYR A 1 92 ? -20.153 -5.200 5.824 1.00 89.31 92 TYR A O 1
ATOM 737 N N . THR A 1 93 ? -19.778 -4.205 7.799 1.00 90.62 93 THR A N 1
ATOM 738 C CA . THR A 1 93 ? -19.225 -5.407 8.433 1.00 90.62 93 THR A CA 1
ATOM 739 C C . THR A 1 93 ? -20.253 -6.533 8.508 1.00 90.62 93 THR A C 1
ATOM 741 O O . THR A 1 93 ? -19.904 -7.698 8.322 1.00 90.62 93 THR A O 1
ATOM 744 N N . GLY A 1 94 ? -21.526 -6.208 8.740 1.00 88.25 94 GLY A N 1
ATOM 745 C CA . GLY A 1 94 ? -22.625 -7.166 8.741 1.00 88.25 94 GLY A CA 1
ATOM 746 C C . GLY A 1 94 ? -22.841 -7.814 7.372 1.00 88.25 94 GLY A C 1
ATOM 747 O O . GLY A 1 94 ? -22.988 -9.036 7.305 1.00 88.25 94 GLY A O 1
ATOM 748 N N . ILE A 1 95 ? -22.782 -7.033 6.288 1.00 86.31 95 ILE A N 1
ATOM 749 C CA . ILE A 1 95 ? -22.856 -7.547 4.911 1.00 86.31 95 ILE A CA 1
ATOM 750 C C . ILE A 1 95 ? -21.660 -8.467 4.626 1.00 86.31 95 ILE A C 1
ATOM 752 O O . ILE A 1 95 ? -21.850 -9.600 4.177 1.00 86.31 95 ILE A O 1
ATOM 756 N N . CYS A 1 96 ? -20.434 -8.035 4.942 1.00 90.69 96 CYS A N 1
ATOM 757 C CA . CYS A 1 96 ? -19.235 -8.862 4.765 1.00 90.69 96 CYS A CA 1
ATOM 758 C C . CYS A 1 96 ? -19.319 -10.168 5.565 1.00 90.69 96 CYS A C 1
ATOM 760 O O . CYS A 1 96 ? -19.027 -11.240 5.033 1.00 90.69 96 CYS A O 1
ATOM 762 N N . ARG A 1 97 ? -19.802 -10.109 6.813 1.00 90.62 97 ARG A N 1
ATOM 763 C CA . ARG A 1 97 ? -20.023 -11.286 7.663 1.00 90.62 97 ARG A CA 1
ATOM 764 C C . ARG A 1 97 ? -21.009 -12.263 7.033 1.00 90.62 97 ARG A C 1
ATOM 766 O O . ARG A 1 97 ? -20.737 -13.462 7.022 1.00 90.62 97 ARG A O 1
ATOM 773 N N . GLN A 1 98 ? -22.136 -11.772 6.516 1.00 87.06 98 GLN A N 1
ATOM 774 C CA . GLN A 1 98 ? -23.153 -12.615 5.882 1.00 87.06 98 GLN A CA 1
ATOM 775 C C . GLN A 1 98 ? -22.601 -13.326 4.640 1.00 87.06 98 GLN A C 1
ATOM 777 O O . GLN A 1 98 ? -22.927 -14.484 4.385 1.00 87.06 98 GLN A O 1
ATOM 782 N N . ARG A 1 99 ? -21.706 -12.657 3.909 1.00 87.00 99 ARG A N 1
ATOM 783 C CA . ARG A 1 99 ? -21.030 -13.193 2.720 1.00 87.00 99 ARG A CA 1
ATOM 784 C C . ARG A 1 99 ? -19.758 -13.989 3.023 1.00 87.00 99 ARG A C 1
ATOM 786 O O . ARG A 1 99 ? -19.190 -14.565 2.104 1.00 87.00 99 ARG A O 1
ATOM 793 N N . LYS A 1 100 ? -19.319 -14.033 4.287 1.00 89.00 100 LYS A N 1
ATOM 794 C CA . LYS A 1 100 ? -18.032 -14.606 4.727 1.00 89.00 100 LYS A CA 1
ATOM 795 C C . LYS A 1 100 ? -16.815 -13.975 4.025 1.00 89.00 100 LYS A C 1
ATOM 797 O O . LYS A 1 100 ? -15.788 -14.625 3.861 1.00 89.00 100 LYS A O 1
ATOM 802 N N . ASP A 1 101 ? -16.926 -12.704 3.645 1.00 89.56 101 ASP A N 1
ATOM 803 C CA . ASP A 1 101 ? -15.897 -11.946 2.926 1.00 89.56 101 ASP A CA 1
ATOM 804 C C . ASP A 1 101 ? -14.976 -11.228 3.931 1.00 89.56 101 ASP A C 1
ATOM 806 O O . ASP A 1 101 ? -15.171 -10.062 4.285 1.00 89.56 101 ASP A O 1
ATOM 810 N N . PHE A 1 102 ? -14.020 -11.980 4.485 1.00 89.62 102 PHE A N 1
ATOM 811 C CA . PHE A 1 102 ? -13.074 -11.467 5.483 1.00 89.62 102 PHE A CA 1
ATOM 812 C C . PHE A 1 102 ? -12.122 -10.430 4.893 1.00 89.62 102 PHE A C 1
ATOM 814 O O . PHE A 1 102 ? -11.845 -9.420 5.537 1.00 89.62 102 PHE A O 1
ATOM 821 N N . GLU A 1 103 ? -11.631 -10.679 3.680 1.00 88.25 103 GLU A N 1
ATOM 822 C CA . GLU A 1 103 ? -10.658 -9.822 3.014 1.00 88.25 103 GLU A CA 1
ATOM 823 C C . GLU A 1 103 ? -11.219 -8.414 2.826 1.00 88.25 103 GLU A C 1
ATOM 825 O O . GLU A 1 103 ? -10.604 -7.436 3.253 1.00 88.25 103 GLU A O 1
ATOM 830 N N . ARG A 1 104 ? -12.437 -8.303 2.286 1.00 90.12 104 ARG A N 1
ATOM 831 C CA . ARG A 1 104 ? -13.087 -7.007 2.095 1.00 90.12 104 ARG A CA 1
ATOM 832 C C . ARG A 1 104 ? -13.288 -6.262 3.416 1.00 90.12 104 ARG A C 1
ATOM 834 O O . ARG A 1 104 ? -13.050 -5.058 3.485 1.00 90.12 104 ARG A O 1
ATOM 841 N N . ALA A 1 105 ? -13.663 -6.961 4.489 1.00 92.38 105 ALA A N 1
ATOM 842 C CA . ALA A 1 105 ? -13.773 -6.346 5.811 1.00 92.38 105 ALA A CA 1
ATOM 843 C C . ALA A 1 105 ? -12.413 -5.861 6.351 1.00 92.38 105 ALA A C 1
ATOM 845 O O . ALA A 1 105 ? -12.330 -4.782 6.933 1.00 92.38 105 ALA A O 1
ATOM 846 N N . GLN A 1 106 ? -11.331 -6.609 6.132 1.00 92.31 106 GLN A N 1
ATOM 847 C CA . GLN A 1 106 ? -9.983 -6.203 6.546 1.00 92.31 106 GLN A CA 1
ATOM 848 C C . GLN A 1 106 ? -9.466 -5.010 5.731 1.00 92.31 106 GLN A C 1
ATOM 850 O O . GLN A 1 106 ? -8.901 -4.082 6.307 1.00 92.31 106 GLN A O 1
ATOM 855 N N . ILE A 1 107 ? -9.722 -4.972 4.420 1.00 91.94 107 ILE A N 1
ATOM 856 C CA . ILE A 1 107 ? -9.404 -3.819 3.562 1.00 91.94 107 ILE A CA 1
ATOM 857 C C . ILE A 1 107 ? -10.197 -2.580 4.002 1.00 91.94 107 ILE A C 1
ATOM 859 O O . ILE A 1 107 ? -9.663 -1.471 4.037 1.00 91.94 107 ILE A O 1
ATOM 863 N N . PHE A 1 108 ? -11.459 -2.746 4.398 1.00 92.69 108 PHE A N 1
ATOM 864 C CA . PHE A 1 108 ? -12.259 -1.647 4.937 1.00 92.69 108 PHE A CA 1
ATOM 865 C C . PHE A 1 108 ? -11.692 -1.103 6.259 1.00 92.69 108 PHE A C 1
ATOM 867 O O . PHE A 1 108 ? -11.547 0.111 6.408 1.00 92.69 108 PHE A O 1
ATOM 874 N N . ALA A 1 109 ? -11.277 -1.982 7.178 1.00 93.81 109 ALA A N 1
ATOM 875 C CA . ALA A 1 109 ? -10.581 -1.594 8.407 1.00 93.81 109 ALA A CA 1
ATOM 876 C C . ALA A 1 109 ? -9.264 -0.852 8.120 1.00 93.81 109 ALA A C 1
ATOM 878 O O . ALA A 1 109 ? -8.987 0.187 8.723 1.00 93.81 109 ALA A O 1
ATOM 879 N N . TYR A 1 110 ? -8.481 -1.352 7.161 1.00 94.31 110 TYR A N 1
ATOM 880 C CA . TYR A 1 110 ? -7.287 -0.678 6.658 1.00 94.31 110 TYR A CA 1
ATOM 881 C C . TYR A 1 110 ? -7.605 0.747 6.177 1.00 94.31 110 TYR A C 1
ATOM 883 O O . TYR A 1 110 ? -6.963 1.692 6.629 1.00 94.31 110 TYR A O 1
ATOM 891 N N . ASN A 1 111 ? -8.630 0.924 5.336 1.00 91.94 111 ASN A N 1
ATOM 892 C CA . ASN A 1 111 ? -9.013 2.231 4.794 1.00 91.94 111 ASN A CA 1
ATOM 893 C C . ASN A 1 111 ? -9.394 3.236 5.893 1.00 91.94 111 ASN A C 1
ATOM 895 O O . ASN A 1 111 ? -9.006 4.402 5.820 1.00 91.94 111 ASN A O 1
ATOM 899 N N . ILE A 1 112 ? -10.122 2.785 6.919 1.00 91.94 112 ILE A N 1
ATOM 900 C CA . ILE A 1 112 ? -10.493 3.608 8.078 1.00 91.94 112 ILE A CA 1
ATOM 901 C C . ILE A 1 112 ? -9.250 4.073 8.843 1.00 91.94 112 ILE A C 1
ATOM 903 O O . ILE A 1 112 ? -9.117 5.259 9.148 1.00 91.94 112 ILE A O 1
ATOM 907 N N . LEU A 1 113 ? -8.335 3.150 9.157 1.00 93.00 113 LEU A N 1
ATOM 908 C CA . LEU A 1 113 ? -7.125 3.471 9.915 1.00 93.00 113 LEU A CA 1
ATOM 909 C C . LEU A 1 113 ? -6.164 4.353 9.109 1.00 93.00 113 LEU A C 1
ATOM 911 O O . LEU A 1 113 ? -5.577 5.282 9.664 1.00 93.00 113 LEU A O 1
ATOM 915 N N . PHE A 1 114 ? -6.038 4.093 7.807 1.00 91.50 114 PHE A N 1
ATOM 916 C CA . PHE A 1 114 ? -5.169 4.832 6.894 1.00 91.50 114 PHE A CA 1
ATOM 917 C C . PHE A 1 114 ? -5.633 6.277 6.663 1.00 91.50 114 PHE A C 1
ATOM 919 O O . PHE A 1 114 ? -4.807 7.186 6.530 1.00 91.50 114 PHE A O 1
ATOM 926 N N . ALA A 1 115 ? -6.949 6.511 6.651 1.00 86.44 115 ALA A N 1
ATOM 927 C CA . ALA A 1 115 ? -7.514 7.853 6.536 1.00 86.44 115 ALA A CA 1
ATOM 928 C C . ALA A 1 115 ? -7.143 8.774 7.711 1.00 86.44 115 ALA A C 1
ATOM 930 O O . ALA A 1 115 ? -7.247 9.989 7.572 1.00 86.44 115 ALA A O 1
ATOM 931 N N . ASP A 1 116 ? -6.646 8.214 8.822 1.00 79.75 116 ASP A N 1
ATOM 932 C CA . ASP A 1 116 ? -6.129 8.962 9.973 1.00 79.75 116 ASP A CA 1
ATOM 933 C C . ASP A 1 116 ? -7.196 9.818 10.684 1.00 79.75 116 ASP A C 1
ATOM 935 O O . ASP A 1 116 ? -6.922 10.889 11.217 1.00 79.75 116 ASP A O 1
ATOM 939 N N . SER A 1 117 ? -8.442 9.333 10.696 1.00 78.75 117 SER A N 1
ATOM 940 C CA . SER A 1 117 ? -9.547 9.976 11.413 1.00 78.75 117 SER A CA 1
ATOM 941 C C . SER A 1 117 ? -9.378 9.849 12.942 1.00 78.75 117 SER A C 1
ATOM 943 O O . SER A 1 117 ? -8.955 8.783 13.407 1.00 78.75 117 SER A O 1
ATOM 945 N N . PRO A 1 118 ? -9.759 10.869 13.744 1.00 75.00 118 PRO A N 1
ATOM 946 C CA . PRO A 1 118 ? -9.680 10.823 15.211 1.00 75.00 118 PRO A CA 1
ATOM 947 C C . PRO A 1 118 ? -10.400 9.622 15.843 1.00 75.00 118 PRO A C 1
ATOM 949 O O . PRO A 1 118 ? -9.928 9.066 16.830 1.00 75.00 118 PRO A O 1
ATOM 952 N N . ASP A 1 119 ? -11.503 9.174 15.237 1.00 81.56 119 ASP A N 1
ATOM 953 C CA . ASP A 1 119 ? -12.342 8.082 15.747 1.00 81.56 119 ASP A CA 1
ATOM 954 C C . ASP A 1 119 ? -12.031 6.717 15.103 1.00 81.56 119 ASP A C 1
ATOM 956 O O . ASP A 1 119 ? -12.804 5.765 15.242 1.00 81.56 119 ASP A O 1
ATOM 960 N N . ALA A 1 120 ? -10.907 6.573 14.391 1.00 86.62 120 ALA A N 1
ATOM 961 C CA . ALA A 1 120 ? -10.602 5.353 13.641 1.00 86.62 120 ALA A CA 1
ATOM 962 C C . ALA A 1 120 ? -10.575 4.092 14.530 1.00 86.62 120 ALA A C 1
ATOM 964 O O . ALA A 1 120 ? -11.179 3.080 14.177 1.00 86.62 120 ALA A O 1
ATOM 965 N N . ALA A 1 121 ? -9.960 4.159 15.718 1.00 86.38 121 ALA A N 1
ATOM 966 C CA . ALA A 1 121 ? -9.939 3.035 16.663 1.00 86.38 121 ALA A CA 1
ATOM 967 C C . ALA A 1 121 ? -11.351 2.648 17.143 1.00 86.38 121 ALA A C 1
ATOM 969 O O . ALA A 1 121 ? -11.671 1.465 17.278 1.00 86.38 121 ALA A O 1
ATOM 970 N N . LYS A 1 122 ? -12.229 3.644 17.322 1.00 84.88 122 LYS A N 1
ATOM 971 C CA . LYS A 1 122 ? -13.636 3.433 17.676 1.00 84.88 122 LYS A CA 1
ATOM 972 C C . LYS A 1 122 ? -14.382 2.693 16.564 1.00 84.88 122 LYS A C 1
ATOM 974 O O . LYS A 1 122 ? -15.151 1.779 16.846 1.00 84.88 122 LYS A O 1
ATOM 979 N N . MET A 1 123 ? -14.130 3.036 15.300 1.00 88.81 123 MET A N 1
ATOM 980 C CA . MET A 1 123 ? -14.732 2.334 14.161 1.00 88.81 123 MET A CA 1
ATOM 981 C C . MET A 1 123 ? -14.285 0.870 14.086 1.00 88.81 123 MET A C 1
ATOM 983 O O . MET A 1 123 ? -15.124 -0.005 13.876 1.00 88.81 123 MET A O 1
ATOM 987 N N . ILE A 1 124 ? -13.004 0.578 14.344 1.00 90.12 124 ILE A N 1
ATOM 988 C CA . ILE A 1 124 ? -12.505 -0.807 14.415 1.00 90.12 124 ILE A CA 1
ATOM 989 C C . ILE A 1 124 ? -13.229 -1.610 15.501 1.00 90.12 124 ILE A C 1
ATOM 991 O O . ILE A 1 124 ? -13.597 -2.763 15.264 1.00 90.12 124 ILE A O 1
ATOM 995 N N . LEU A 1 125 ? -13.511 -1.001 16.658 1.00 86.25 125 LEU A N 1
ATOM 996 C CA . LEU A 1 125 ? -14.293 -1.647 17.714 1.00 86.25 125 LEU A CA 1
ATOM 997 C C . LEU A 1 125 ? -15.709 -2.007 17.237 1.00 86.25 125 LEU A C 1
ATOM 999 O O . LEU A 1 125 ? -16.162 -3.121 17.486 1.00 86.25 125 LEU A O 1
ATOM 1003 N N . PHE A 1 126 ? -16.393 -1.125 16.500 1.00 86.50 126 PHE A N 1
ATOM 1004 C CA . PHE A 1 126 ? -17.720 -1.427 15.940 1.00 86.50 126 PHE A CA 1
ATOM 1005 C C . PHE A 1 126 ? -17.704 -2.550 14.901 1.00 86.50 126 PHE A C 1
ATOM 1007 O O . PHE A 1 126 ? -18.634 -3.359 14.846 1.00 86.50 126 PHE A O 1
ATOM 1014 N N . MET A 1 127 ? -16.649 -2.636 14.092 1.00 90.69 127 MET A N 1
ATOM 1015 C CA . MET A 1 127 ? -16.471 -3.765 13.179 1.00 90.69 127 MET A CA 1
ATOM 1016 C C . MET A 1 127 ? -16.293 -5.068 13.965 1.00 90.69 127 MET A C 1
ATOM 1018 O O . MET A 1 127 ? -16.970 -6.061 13.697 1.00 90.69 127 MET A O 1
ATOM 1022 N N . PHE A 1 128 ? -15.437 -5.055 14.987 1.00 86.88 128 PHE A N 1
ATOM 1023 C CA . PHE A 1 128 ? -15.190 -6.224 15.822 1.00 86.88 128 PHE A CA 1
ATOM 1024 C C . PHE A 1 128 ? -16.446 -6.685 16.573 1.00 86.88 128 PHE A C 1
ATOM 1026 O O . PHE A 1 128 ? -16.766 -7.870 16.553 1.00 86.88 128 PHE A O 1
ATOM 1033 N N . THR A 1 129 ? -17.213 -5.780 17.184 1.00 85.62 129 THR A N 1
ATOM 1034 C CA . THR A 1 129 ? -18.453 -6.158 17.887 1.00 85.62 129 THR A CA 1
ATOM 1035 C C . THR A 1 129 ? -19.510 -6.710 16.928 1.00 85.62 129 THR A C 1
ATOM 1037 O O . THR A 1 129 ? -20.247 -7.634 17.276 1.00 85.62 129 THR A O 1
ATOM 1040 N N . THR A 1 130 ? -19.537 -6.229 15.682 1.00 87.25 130 THR A N 1
ATOM 1041 C CA . THR A 1 130 ? -20.415 -6.763 14.630 1.00 87.25 130 THR A CA 1
ATOM 1042 C C . THR A 1 130 ? -19.983 -8.159 14.168 1.00 87.25 130 THR A C 1
ATOM 1044 O O . THR A 1 130 ? -20.820 -9.036 13.908 1.00 87.25 130 THR A O 1
ATOM 1047 N N . TRP A 1 131 ? -18.674 -8.396 14.067 1.00 89.31 131 TRP A N 1
ATOM 1048 C CA . TRP A 1 131 ? -18.104 -9.674 13.655 1.00 89.31 131 TRP A CA 1
ATOM 1049 C C . TRP A 1 131 ? -16.822 -9.998 14.440 1.00 89.31 131 TRP A C 1
ATOM 1051 O O . TRP A 1 131 ? -15.727 -9.767 13.938 1.00 89.31 131 TRP A O 1
ATOM 1061 N N . PRO A 1 132 ? -16.921 -10.643 15.620 1.00 84.50 132 PRO A N 1
ATOM 1062 C CA . PRO A 1 132 ? -15.758 -10.855 16.497 1.00 84.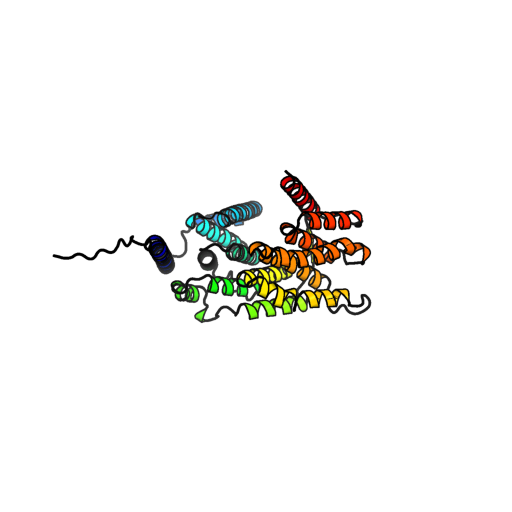50 132 PRO A CA 1
ATOM 1063 C C . PRO A 1 132 ? -14.609 -11.643 15.857 1.00 84.50 132 PRO A C 1
ATOM 1065 O O . PRO A 1 132 ? -13.452 -11.493 16.231 1.00 84.50 132 PRO A O 1
ATOM 1068 N N . LYS A 1 133 ? -14.921 -12.474 14.852 1.00 86.50 133 LYS A N 1
ATOM 1069 C CA . LYS A 1 133 ? -13.931 -13.275 14.122 1.00 86.50 133 LYS A CA 1
ATOM 1070 C C . LYS A 1 133 ? -13.218 -12.530 12.988 1.00 86.50 133 LYS A C 1
ATOM 1072 O O . LYS A 1 133 ? -12.287 -13.090 12.418 1.00 86.50 133 LYS A O 1
ATOM 1077 N N . VAL A 1 134 ? -13.626 -11.301 12.653 1.00 87.25 134 VAL A N 1
ATOM 1078 C CA . VAL A 1 134 ? -13.115 -10.557 11.484 1.00 87.25 134 VAL A CA 1
ATOM 1079 C C . VAL A 1 134 ? -11.603 -10.311 11.550 1.00 87.25 134 VAL A C 1
ATOM 1081 O O . VAL A 1 134 ? -10.921 -10.376 10.528 1.00 87.25 134 VAL A O 1
ATOM 1084 N N . PHE A 1 135 ? -11.075 -10.124 12.765 1.00 85.12 135 PHE A N 1
ATOM 1085 C CA . PHE A 1 135 ? -9.646 -9.925 13.034 1.00 85.12 135 PHE A CA 1
ATOM 1086 C C . PHE A 1 135 ? -8.984 -11.123 13.734 1.00 85.12 135 PHE A C 1
ATOM 1088 O O . PHE A 1 135 ? -7.846 -11.038 14.176 1.00 85.12 135 PHE A O 1
ATOM 1095 N N . SER A 1 136 ? -9.673 -12.265 13.840 1.00 74.50 136 SER A N 1
ATOM 1096 C CA . SER A 1 136 ? -9.121 -13.466 14.491 1.00 74.50 136 SER A CA 1
ATOM 1097 C C . SER A 1 136 ? -8.173 -14.271 13.596 1.00 74.50 136 SER A C 1
ATOM 1099 O O . SER A 1 136 ? -7.600 -15.260 14.050 1.00 74.50 136 SER A O 1
ATOM 1101 N N . TYR A 1 137 ? -8.019 -13.879 12.330 1.00 66.06 137 TYR A N 1
ATOM 1102 C CA . TYR A 1 137 ? -7.118 -14.530 11.388 1.00 66.06 137 TYR A CA 1
ATOM 1103 C C . TYR A 1 137 ? -5.699 -13.967 11.542 1.00 66.06 137 TYR A C 1
ATOM 1105 O O . TYR A 1 137 ? -5.509 -12.757 11.607 1.00 66.06 137 TYR A O 1
ATOM 1113 N N . ASN A 1 138 ? -4.684 -14.831 11.585 1.00 72.38 138 ASN A N 1
ATOM 1114 C CA . ASN A 1 138 ? -3.286 -14.442 11.827 1.00 72.38 138 ASN A CA 1
ATOM 1115 C C . ASN A 1 138 ? -2.608 -13.736 10.635 1.00 72.38 138 ASN A C 1
ATOM 1117 O O . ASN A 1 138 ? -1.376 -13.722 10.579 1.00 72.38 138 ASN A O 1
ATOM 1121 N N . SER A 1 139 ? -3.361 -13.154 9.694 1.00 87.56 139 SER A N 1
ATOM 1122 C CA . SER A 1 139 ? -2.759 -12.420 8.577 1.00 87.56 139 SER A CA 1
ATOM 1123 C C . SER A 1 139 ? -1.906 -11.264 9.094 1.00 87.56 139 SER A C 1
ATOM 1125 O O . SER A 1 139 ? -2.155 -10.690 10.161 1.00 87.56 139 SER A O 1
ATOM 1127 N N . LEU A 1 140 ? -0.879 -10.916 8.324 1.00 92.25 140 LEU A N 1
ATOM 1128 C CA . LEU A 1 140 ? -0.037 -9.766 8.630 1.00 92.25 140 LEU A CA 1
ATOM 1129 C C . LEU A 1 140 ? -0.846 -8.464 8.641 1.00 92.25 140 LEU A C 1
ATOM 1131 O O . LEU A 1 140 ? -0.638 -7.627 9.517 1.00 92.25 140 LEU A O 1
ATOM 1135 N N . LEU A 1 141 ? -1.846 -8.342 7.761 1.00 93.88 141 LEU A N 1
ATOM 1136 C CA . LEU A 1 141 ? -2.736 -7.184 7.741 1.00 93.88 141 LEU A CA 1
ATOM 1137 C C . LEU A 1 141 ? -3.554 -7.073 9.033 1.00 93.88 141 LEU A C 1
ATOM 1139 O O . LEU A 1 141 ? -3.662 -5.984 9.589 1.00 93.88 141 LEU A O 1
ATOM 1143 N N . CYS A 1 142 ? -4.075 -8.181 9.570 1.00 92.62 142 CYS A N 1
ATOM 1144 C CA . CYS A 1 142 ? -4.742 -8.167 10.874 1.00 92.62 142 CYS A CA 1
ATOM 1145 C C . CYS A 1 142 ? -3.790 -7.772 12.006 1.00 92.62 142 CYS A C 1
ATOM 1147 O O . CYS A 1 142 ? -4.174 -6.990 12.876 1.00 92.62 142 CYS A O 1
ATOM 1149 N N . GLN A 1 143 ? -2.545 -8.259 11.990 1.00 93.62 143 GLN A N 1
ATOM 1150 C CA . GLN A 1 143 ? -1.532 -7.848 12.968 1.00 93.62 143 GLN A CA 1
ATOM 1151 C C . GLN A 1 143 ? -1.270 -6.337 12.888 1.00 93.62 143 GLN A C 1
ATOM 1153 O O . GLN A 1 143 ? -1.238 -5.673 13.924 1.00 93.62 143 GLN A O 1
ATOM 1158 N N . ALA A 1 144 ? -1.180 -5.778 11.677 1.00 95.62 144 ALA A N 1
ATOM 1159 C CA . ALA A 1 144 ? -1.049 -4.340 11.471 1.00 95.62 144 ALA A CA 1
ATOM 1160 C C . ALA A 1 144 ? -2.276 -3.553 11.945 1.00 95.62 144 ALA A C 1
ATOM 1162 O O . ALA A 1 144 ? -2.122 -2.559 12.652 1.00 95.62 144 ALA A O 1
ATOM 1163 N N . ILE A 1 145 ? -3.491 -4.015 11.628 1.00 94.56 145 ILE A N 1
ATOM 1164 C CA . ILE A 1 145 ? -4.743 -3.410 12.105 1.00 94.56 145 ILE A CA 1
ATOM 1165 C C . ILE A 1 145 ? -4.745 -3.351 13.632 1.00 94.56 145 ILE A C 1
ATOM 1167 O O . ILE A 1 145 ? -5.009 -2.292 14.198 1.00 94.56 145 ILE A O 1
ATOM 1171 N N . HIS A 1 146 ? -4.394 -4.443 14.314 1.00 93.25 146 HIS A N 1
ATOM 1172 C CA . HIS A 1 146 ? -4.309 -4.457 15.773 1.00 93.25 146 HIS A CA 1
ATOM 1173 C C . HIS A 1 146 ? -3.231 -3.507 16.312 1.00 93.25 146 HIS A C 1
ATOM 1175 O O . HIS A 1 146 ? -3.517 -2.745 17.235 1.00 93.25 146 HIS A O 1
ATOM 1181 N N . ALA A 1 147 ? -2.025 -3.511 15.736 1.00 94.31 147 ALA A N 1
ATOM 1182 C CA . ALA A 1 147 ? -0.926 -2.648 16.172 1.00 94.31 147 ALA A CA 1
ATOM 1183 C C . ALA A 1 147 ? -1.277 -1.156 16.034 1.00 94.31 147 ALA A C 1
ATOM 1185 O O . ALA A 1 147 ? -1.127 -0.388 16.985 1.00 94.31 147 ALA A O 1
ATOM 1186 N N . VAL A 1 148 ? -1.826 -0.750 14.885 1.00 94.38 148 VAL A N 1
ATOM 1187 C CA . VAL A 1 148 ? -2.212 0.647 14.635 1.00 94.38 148 VAL A CA 1
ATOM 1188 C C . VAL A 1 148 ? -3.449 1.046 15.439 1.00 94.38 148 VAL A C 1
ATOM 1190 O O . VAL A 1 148 ? -3.499 2.155 15.964 1.00 94.38 148 VAL A O 1
ATOM 1193 N N . THR A 1 149 ? -4.418 0.145 15.620 1.00 92.88 149 THR A N 1
ATOM 1194 C CA . THR A 1 149 ? -5.577 0.402 16.494 1.00 92.88 149 THR A CA 1
ATOM 1195 C C . THR A 1 149 ? -5.130 0.643 17.930 1.00 92.88 149 THR A C 1
ATOM 1197 O O . THR A 1 149 ? -5.615 1.575 18.566 1.00 92.88 149 THR A O 1
ATOM 1200 N N . LYS A 1 150 ? -4.172 -0.145 18.438 1.00 92.44 150 LYS A N 1
ATOM 1201 C CA . LYS A 1 150 ? -3.610 0.040 19.780 1.00 92.44 150 LYS A CA 1
ATOM 1202 C C . LYS A 1 150 ? -2.967 1.415 19.922 1.00 92.44 150 LYS A C 1
ATOM 1204 O O . LYS A 1 150 ? -3.259 2.117 20.881 1.00 92.44 150 LYS A O 1
ATOM 1209 N N . LEU A 1 151 ? -2.145 1.809 18.949 1.00 91.00 151 LEU A N 1
ATOM 1210 C CA . LEU A 1 151 ? -1.466 3.105 18.943 1.00 91.00 151 LEU A CA 1
ATOM 1211 C C . LEU A 1 151 ? -2.450 4.286 18.902 1.00 91.00 151 LEU A C 1
ATOM 1213 O O . LEU A 1 151 ? -2.224 5.307 19.541 1.00 91.00 151 LEU A O 1
ATOM 1217 N N . LYS A 1 152 ? -3.543 4.144 18.147 1.00 89.75 152 LYS A N 1
ATOM 1218 C CA . LYS A 1 152 ? -4.576 5.178 17.992 1.00 89.75 152 LYS A CA 1
ATOM 1219 C C . LYS A 1 152 ? -5.587 5.214 19.137 1.00 89.75 152 LYS A C 1
ATOM 1221 O O . LYS A 1 152 ? -6.399 6.132 19.189 1.00 89.75 152 LYS A O 1
ATOM 1226 N N . THR A 1 153 ? -5.572 4.226 20.028 1.00 89.12 153 THR A N 1
ATOM 1227 C CA . THR A 1 153 ? -6.485 4.169 21.170 1.00 89.12 153 THR A CA 1
ATOM 1228 C C . THR A 1 153 ? -5.939 5.061 22.291 1.00 89.12 153 THR A C 1
ATOM 1230 O O . THR A 1 153 ? -4.809 4.837 22.728 1.00 89.12 153 THR A O 1
ATOM 1233 N N . PRO A 1 154 ? -6.705 6.051 22.791 1.00 86.44 154 PRO A N 1
ATOM 1234 C CA . PRO A 1 154 ? -6.292 6.853 23.941 1.00 86.44 154 PRO A CA 1
ATOM 1235 C C . PRO A 1 154 ? -5.984 5.976 25.160 1.00 86.44 154 PRO A C 1
ATOM 1237 O O . PRO A 1 154 ? -6.645 4.960 25.384 1.00 86.44 154 PRO A O 1
ATOM 1240 N N . ALA A 1 155 ? -4.987 6.368 25.956 1.00 85.69 155 ALA A N 1
ATOM 1241 C CA . ALA A 1 155 ? -4.498 5.565 27.078 1.00 85.69 155 ALA A CA 1
ATOM 1242 C C . ALA A 1 155 ? -5.609 5.208 28.079 1.00 85.69 155 ALA A C 1
ATOM 1244 O O . ALA A 1 155 ? -5.616 4.107 28.626 1.00 85.69 155 ALA A O 1
ATOM 1245 N N . GLU A 1 156 ? -6.581 6.103 28.264 1.00 84.50 156 GLU A N 1
ATOM 1246 C CA . GLU A 1 156 ? -7.704 5.915 29.186 1.00 84.50 156 GLU A CA 1
ATOM 1247 C C . GLU A 1 156 ? -8.675 4.815 28.726 1.00 84.50 156 GLU A C 1
ATOM 1249 O O . GLU A 1 156 ? -9.425 4.264 29.526 1.00 84.50 156 GLU A O 1
ATOM 1254 N N . LEU A 1 157 ? -8.649 4.479 27.435 1.00 82.44 157 LEU A N 1
ATOM 1255 C CA . LEU A 1 157 ? -9.566 3.544 26.780 1.00 82.44 157 LEU A CA 1
ATOM 1256 C C . LEU A 1 157 ? -8.900 2.210 26.446 1.00 82.44 157 LEU A C 1
ATOM 1258 O O . LEU A 1 157 ? -9.568 1.245 26.068 1.00 82.44 157 LEU A O 1
ATOM 1262 N N . LEU A 1 158 ? -7.579 2.147 26.607 1.00 84.88 158 LEU A N 1
ATOM 1263 C CA . LEU A 1 158 ? -6.769 1.007 26.223 1.00 84.88 158 LEU A CA 1
ATOM 1264 C C . LEU A 1 158 ? -7.147 -0.256 26.999 1.00 84.88 158 LEU A C 1
ATOM 1266 O O . LEU A 1 158 ? -7.170 -1.329 26.404 1.00 84.88 158 LEU A O 1
ATOM 1270 N N . SER A 1 159 ? -7.483 -0.146 28.288 1.00 84.44 159 SER A N 1
ATOM 1271 C CA . SER A 1 159 ? -7.907 -1.288 29.113 1.00 84.44 159 SER A CA 1
ATOM 1272 C C . SER A 1 159 ? -9.196 -1.921 28.581 1.00 84.44 159 SER A C 1
ATOM 1274 O O . SER A 1 159 ? -9.251 -3.129 28.363 1.00 84.44 159 SER A O 1
ATOM 1276 N N . CYS A 1 160 ? -10.202 -1.098 28.278 1.00 80.25 160 CYS A N 1
ATOM 1277 C CA . CYS A 1 160 ? -11.475 -1.554 27.727 1.00 80.25 160 CYS A CA 1
ATOM 1278 C C . CYS A 1 160 ? -11.285 -2.195 26.345 1.00 80.25 160 CYS A C 1
ATOM 1280 O O . CYS A 1 160 ? -11.715 -3.324 26.112 1.00 80.25 160 CYS A O 1
ATOM 1282 N N . VAL A 1 161 ? -10.582 -1.512 25.436 1.00 81.94 161 VAL A N 1
ATOM 1283 C CA . VAL A 1 161 ? -10.328 -2.026 24.082 1.00 81.94 161 VAL A CA 1
ATOM 1284 C C . VAL A 1 161 ? -9.506 -3.318 24.120 1.00 81.94 161 VAL A C 1
ATOM 1286 O O . VAL A 1 161 ? -9.797 -4.241 23.357 1.00 81.94 161 VAL A O 1
ATOM 1289 N N . SER A 1 162 ? -8.532 -3.422 25.031 1.00 85.06 162 SER A N 1
ATOM 1290 C CA . SER A 1 162 ? -7.714 -4.629 25.202 1.00 85.06 162 SER A CA 1
ATOM 1291 C C . SER A 1 162 ? -8.557 -5.833 25.602 1.00 85.06 162 SER A C 1
ATOM 1293 O O . SER A 1 162 ? -8.411 -6.897 24.998 1.00 85.06 162 SER A O 1
ATOM 1295 N N . GLN A 1 163 ? -9.490 -5.653 26.539 1.00 83.12 163 GLN A N 1
ATOM 1296 C CA . GLN A 1 163 ? -10.398 -6.712 26.969 1.00 83.12 163 GLN A CA 1
ATOM 1297 C C . GLN A 1 163 ? -11.305 -7.175 25.819 1.00 83.12 163 GLN A C 1
ATOM 1299 O O . GLN A 1 163 ? -11.438 -8.376 25.579 1.00 83.12 163 GLN A O 1
ATOM 1304 N N . TYR A 1 164 ? -11.891 -6.235 25.068 1.00 77.56 164 TYR A N 1
ATOM 1305 C CA . TYR A 1 164 ? -12.779 -6.557 23.945 1.00 77.56 164 TYR A CA 1
ATOM 1306 C C . TYR A 1 164 ? -12.048 -7.266 22.803 1.00 77.56 164 TYR A C 1
ATOM 1308 O O . TYR A 1 164 ? -12.542 -8.268 22.292 1.00 77.56 164 TYR A O 1
ATOM 1316 N N . LEU A 1 165 ? -10.867 -6.783 22.413 1.00 82.25 165 LEU A N 1
ATOM 1317 C CA . LEU A 1 165 ? -10.083 -7.360 21.315 1.00 82.25 165 LEU A CA 1
ATOM 1318 C C . LEU A 1 165 ? -9.235 -8.570 21.741 1.00 82.25 165 LEU A C 1
ATOM 1320 O O . LEU A 1 165 ? -8.554 -9.164 20.904 1.00 82.25 165 LEU A O 1
ATOM 1324 N N . GLY A 1 166 ? -9.276 -8.956 23.020 1.00 83.62 166 GLY A N 1
ATOM 1325 C CA . GLY A 1 166 ? -8.540 -10.101 23.556 1.00 83.62 166 GLY A CA 1
ATOM 1326 C C . GLY A 1 166 ? -7.026 -9.889 23.641 1.00 83.62 166 GLY A C 1
ATOM 1327 O O . GLY A 1 166 ? -6.268 -10.864 23.639 1.00 83.62 166 GLY A O 1
ATOM 1328 N N . TRP A 1 167 ? -6.571 -8.637 23.720 1.00 89.38 167 TRP A N 1
ATOM 1329 C CA . TRP A 1 167 ? -5.149 -8.288 23.784 1.00 89.38 167 TRP A CA 1
ATOM 1330 C C . TRP A 1 167 ? -4.465 -8.733 25.070 1.00 89.38 167 TRP A C 1
ATOM 1332 O O . TRP A 1 167 ? -3.255 -8.941 25.055 1.00 89.38 167 TRP A O 1
ATOM 1342 N N . ASP A 1 168 ? -5.228 -8.982 26.133 1.00 84.62 168 ASP A N 1
ATOM 1343 C CA . ASP A 1 168 ? -4.703 -9.563 27.373 1.00 84.62 168 ASP A CA 1
ATOM 1344 C C . ASP A 1 168 ? -4.143 -10.976 27.147 1.00 84.62 168 ASP A C 1
ATOM 1346 O O . ASP A 1 168 ? -3.172 -11.382 27.779 1.00 84.62 168 ASP A O 1
ATOM 1350 N N . LYS A 1 169 ? -4.741 -11.729 26.212 1.00 84.81 169 LYS A N 1
ATOM 1351 C CA . LYS A 1 169 ? -4.290 -13.079 25.834 1.00 84.81 169 LYS A CA 1
ATOM 1352 C C . LYS A 1 169 ? -3.293 -13.046 24.684 1.00 84.81 169 LYS A C 1
ATOM 1354 O O . LYS A 1 169 ? -2.383 -13.869 24.630 1.00 84.81 169 LYS A O 1
ATOM 1359 N N . LYS A 1 170 ? -3.501 -12.136 23.731 1.00 85.56 170 LYS A N 1
ATOM 1360 C CA . LYS A 1 170 ? -2.674 -12.003 22.534 1.00 85.56 170 LYS A CA 1
ATOM 1361 C C . LYS A 1 170 ? -2.413 -10.526 22.231 1.00 85.56 170 LYS A C 1
ATOM 1363 O O . LYS A 1 170 ? -3.172 -9.922 21.468 1.00 85.56 170 LYS A O 1
ATOM 1368 N N . PRO A 1 171 ? -1.361 -9.934 22.818 1.00 88.25 171 PRO A N 1
ATOM 1369 C CA . PRO A 1 171 ? -1.080 -8.521 22.627 1.00 88.25 171 PRO A CA 1
ATOM 1370 C C . PRO A 1 171 ? -0.713 -8.223 21.164 1.00 88.25 171 PRO A C 1
ATOM 1372 O O . PRO A 1 171 ? -0.112 -9.072 20.496 1.00 88.25 171 PRO A O 1
ATOM 1375 N N . PRO A 1 172 ? -1.041 -7.021 20.653 1.00 90.38 172 PRO A N 1
ATOM 1376 C CA . PRO A 1 172 ? -0.608 -6.589 19.332 1.00 90.38 172 PRO A CA 1
ATOM 1377 C C . PRO A 1 172 ? 0.911 -6.605 19.216 1.00 90.38 172 PRO A C 1
ATOM 1379 O O . PRO A 1 172 ? 1.611 -6.176 20.138 1.00 90.38 172 PRO A O 1
ATOM 1382 N N . CYS A 1 173 ? 1.396 -7.090 18.076 1.00 90.50 173 CYS A N 1
ATOM 1383 C CA . CYS A 1 173 ? 2.816 -7.127 17.766 1.00 90.50 173 CYS A CA 1
ATOM 1384 C C . CYS A 1 173 ? 3.404 -5.716 17.670 1.00 90.50 173 CYS A C 1
ATOM 1386 O O . CYS A 1 173 ? 2.707 -4.749 17.352 1.00 90.50 173 CYS A O 1
ATOM 1388 N N . ASP A 1 174 ? 4.708 -5.627 17.912 1.00 93.94 174 ASP A N 1
ATOM 1389 C CA . ASP A 1 174 ? 5.474 -4.421 17.632 1.00 93.94 174 ASP A CA 1
ATOM 1390 C C . ASP A 1 174 ? 5.436 -4.072 16.129 1.00 93.94 174 ASP A C 1
ATOM 1392 O O . ASP A 1 174 ? 5.459 -4.955 15.267 1.00 93.94 174 ASP A O 1
ATOM 1396 N N . ILE A 1 175 ? 5.370 -2.773 15.825 1.00 94.69 175 ILE A N 1
ATOM 1397 C CA . ILE A 1 175 ? 5.207 -2.256 14.460 1.00 94.69 175 ILE A CA 1
ATOM 1398 C C . ILE A 1 175 ? 6.382 -2.674 13.574 1.00 94.69 175 ILE A C 1
ATOM 1400 O O . ILE A 1 175 ? 6.160 -3.167 12.467 1.00 94.69 175 ILE A O 1
ATOM 1404 N N . ASP A 1 176 ? 7.616 -2.518 14.056 1.00 95.94 176 ASP A N 1
ATOM 1405 C CA . ASP A 1 176 ? 8.811 -2.804 13.258 1.00 95.94 176 ASP A CA 1
ATOM 1406 C C . ASP A 1 176 ? 8.928 -4.303 12.997 1.00 95.94 176 ASP A C 1
ATOM 1408 O O . ASP A 1 176 ? 9.205 -4.726 11.874 1.00 95.94 176 ASP A O 1
ATOM 1412 N N . THR A 1 177 ? 8.589 -5.113 13.999 1.00 95.38 177 THR A N 1
ATOM 1413 C CA . THR A 1 177 ? 8.516 -6.571 13.865 1.00 95.38 177 THR A CA 1
ATOM 1414 C C . THR A 1 177 ? 7.583 -6.996 12.727 1.00 95.38 177 THR A C 1
ATOM 1416 O O . THR A 1 177 ? 7.965 -7.823 11.896 1.00 95.38 177 THR A O 1
ATOM 1419 N N . VAL A 1 178 ? 6.372 -6.428 12.641 1.00 96.25 178 VAL A N 1
ATOM 1420 C CA . VAL A 1 178 ? 5.424 -6.780 11.567 1.00 96.25 178 VAL A CA 1
ATOM 1421 C C . VAL A 1 178 ? 5.903 -6.255 10.212 1.00 96.25 178 VAL A C 1
ATOM 1423 O O . VAL A 1 178 ? 5.776 -6.973 9.218 1.00 96.25 178 VAL A O 1
ATOM 1426 N N . ILE A 1 179 ? 6.505 -5.060 10.151 1.00 97.56 179 ILE A N 1
ATOM 1427 C CA . ILE A 1 179 ? 7.088 -4.520 8.912 1.00 97.56 179 ILE A CA 1
ATOM 1428 C C . ILE A 1 179 ? 8.148 -5.479 8.359 1.00 97.56 179 ILE A C 1
ATOM 1430 O O . ILE A 1 179 ? 8.019 -5.942 7.225 1.00 97.56 179 ILE A O 1
ATOM 1434 N N . PHE A 1 180 ? 9.169 -5.821 9.149 1.00 97.00 180 PHE A N 1
ATOM 1435 C CA . PHE A 1 180 ? 10.279 -6.649 8.670 1.00 97.00 180 PHE A CA 1
ATOM 1436 C C . PHE A 1 180 ? 9.858 -8.090 8.386 1.00 97.00 180 PHE A C 1
ATOM 1438 O O . PHE A 1 180 ? 10.333 -8.685 7.419 1.00 97.00 180 PHE A O 1
ATOM 1445 N N . LYS A 1 181 ? 8.898 -8.633 9.147 1.00 96.50 181 LYS A N 1
ATOM 1446 C CA . LYS A 1 181 ? 8.287 -9.924 8.816 1.00 96.50 181 LYS A CA 1
ATOM 1447 C C . LYS A 1 181 ? 7.599 -9.885 7.449 1.00 96.50 181 LYS A C 1
ATOM 1449 O O . LYS A 1 181 ? 7.824 -10.769 6.629 1.00 96.50 181 LYS A O 1
ATOM 1454 N N . THR A 1 182 ? 6.816 -8.841 7.180 1.00 97.12 182 THR A N 1
ATOM 1455 C CA . THR A 1 182 ? 6.120 -8.676 5.895 1.00 97.12 182 THR A CA 1
ATOM 1456 C C . THR A 1 182 ? 7.102 -8.528 4.736 1.00 97.12 182 THR A C 1
ATOM 1458 O O . THR A 1 182 ? 6.923 -9.146 3.691 1.00 97.12 182 THR A O 1
ATOM 1461 N N . LEU A 1 183 ? 8.175 -7.756 4.922 1.00 97.19 183 LEU A N 1
ATOM 1462 C CA . LEU A 1 183 ? 9.230 -7.620 3.917 1.00 97.19 183 LEU A CA 1
ATOM 1463 C C . LEU A 1 183 ? 9.957 -8.941 3.646 1.00 97.19 183 LEU A C 1
ATOM 1465 O O . LEU A 1 183 ? 10.292 -9.223 2.497 1.00 97.19 183 LEU A O 1
ATOM 1469 N N . SER A 1 184 ? 10.164 -9.768 4.674 1.00 95.75 184 SER A N 1
ATOM 1470 C CA . SER A 1 184 ? 10.730 -11.107 4.497 1.00 95.75 184 SER A CA 1
ATOM 1471 C C . SER A 1 184 ? 9.812 -12.015 3.674 1.00 95.75 184 SER A C 1
ATOM 1473 O O . SER A 1 184 ? 10.306 -12.768 2.837 1.00 95.75 184 SER A O 1
ATOM 1475 N N . GLU A 1 185 ? 8.492 -11.940 3.874 1.00 95.56 185 GLU A N 1
ATOM 1476 C CA . GLU A 1 185 ? 7.523 -12.696 3.069 1.00 95.56 185 GLU A CA 1
ATOM 1477 C C . GLU A 1 185 ? 7.524 -12.217 1.607 1.00 95.56 185 GLU A C 1
ATOM 1479 O O . GLU A 1 185 ? 7.645 -13.048 0.704 1.00 95.56 185 GLU A O 1
ATOM 1484 N N . ILE A 1 186 ? 7.540 -10.897 1.365 1.00 96.06 186 ILE A N 1
ATOM 1485 C CA . ILE A 1 186 ? 7.676 -10.318 0.013 1.00 96.06 186 ILE A CA 1
ATOM 1486 C C . ILE A 1 186 ? 8.970 -10.795 -0.664 1.00 96.06 186 ILE A C 1
ATOM 1488 O O . ILE A 1 186 ? 8.936 -11.224 -1.818 1.00 96.06 186 ILE A O 1
ATOM 1492 N N . ARG A 1 187 ? 10.107 -10.752 0.050 1.00 94.19 187 ARG A N 1
ATOM 1493 C CA . ARG A 1 187 ? 11.410 -11.205 -0.466 1.00 94.19 187 ARG A CA 1
ATOM 1494 C C . ARG A 1 187 ? 11.389 -12.684 -0.835 1.00 94.19 187 ARG A C 1
ATOM 1496 O O . ARG A 1 187 ? 11.982 -13.049 -1.842 1.00 94.19 187 ARG A O 1
ATOM 1503 N N . SER A 1 188 ? 10.709 -13.518 -0.046 1.00 92.56 188 SER A N 1
ATOM 1504 C CA . SER A 1 188 ? 10.590 -14.949 -0.341 1.00 92.56 188 SER A CA 1
ATOM 1505 C C . SER A 1 188 ? 9.824 -15.223 -1.637 1.00 92.56 188 SER A C 1
ATOM 1507 O O . SER A 1 188 ? 10.063 -16.240 -2.279 1.00 92.56 188 SER A O 1
ATOM 1509 N N . GLY A 1 189 ? 8.867 -14.356 -1.992 1.00 89.62 189 GLY A N 1
ATOM 1510 C CA . GLY A 1 189 ? 8.016 -14.493 -3.177 1.00 89.62 189 GLY A CA 1
ATOM 1511 C C . GLY A 1 189 ? 7.074 -15.705 -3.183 1.00 89.62 189 GLY A C 1
ATOM 1512 O O . GLY A 1 189 ? 6.253 -15.820 -4.084 1.00 89.62 189 GLY A O 1
ATOM 1513 N N . SER A 1 190 ? 7.159 -16.592 -2.188 1.00 86.38 190 SER A N 1
ATOM 1514 C CA . SER A 1 190 ? 6.562 -17.936 -2.211 1.00 86.38 190 SER A CA 1
ATOM 1515 C C . SER A 1 190 ? 5.032 -17.967 -2.289 1.00 86.38 190 SER A C 1
ATOM 1517 O O . SER A 1 190 ? 4.461 -18.927 -2.799 1.00 86.38 190 SER A O 1
ATOM 1519 N N . THR A 1 191 ? 4.369 -16.920 -1.804 1.00 88.25 191 THR A N 1
ATOM 1520 C CA . THR A 1 191 ? 2.906 -16.779 -1.784 1.00 88.25 191 THR A CA 1
ATOM 1521 C C . THR A 1 191 ? 2.384 -15.795 -2.829 1.00 88.25 191 THR A C 1
ATOM 1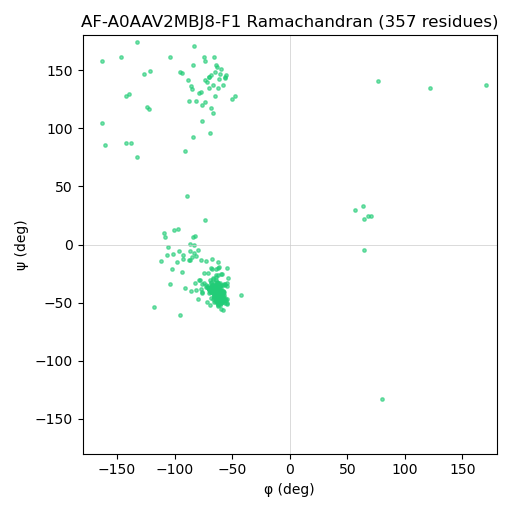523 O O . THR A 1 191 ? 1.174 -15.595 -2.928 1.00 88.25 191 THR A O 1
ATOM 1526 N N . LEU A 1 192 ? 3.270 -15.145 -3.591 1.00 94.81 192 LEU A N 1
ATOM 1527 C CA . LEU A 1 192 ? 2.888 -14.072 -4.500 1.00 94.81 192 LEU A CA 1
ATOM 1528 C C . LEU A 1 192 ? 2.503 -14.633 -5.869 1.00 94.81 192 LEU A C 1
ATOM 1530 O O . LEU A 1 192 ? 3.150 -15.534 -6.398 1.00 94.81 192 LEU A O 1
ATOM 1534 N N . SER A 1 193 ? 1.474 -14.054 -6.479 1.00 96.38 193 SER A N 1
ATOM 1535 C CA . SER A 1 193 ? 1.054 -14.420 -7.829 1.00 96.38 193 SER A CA 1
ATOM 1536 C C . SER A 1 193 ? 0.491 -13.224 -8.596 1.00 96.38 193 SER A C 1
ATOM 1538 O O . SER A 1 193 ? 0.129 -12.197 -8.014 1.00 96.38 193 SER A O 1
ATOM 1540 N N . PHE A 1 194 ? 0.452 -13.358 -9.921 1.00 97.31 194 PHE A N 1
ATOM 1541 C CA . PHE A 1 194 ? -0.190 -12.402 -10.816 1.00 97.31 194 PHE A CA 1
ATOM 1542 C C . PHE A 1 194 ? -1.628 -12.818 -11.121 1.00 97.31 194 PHE A C 1
ATOM 1544 O O . PHE A 1 194 ? -1.933 -14.003 -11.266 1.00 97.31 194 PHE A O 1
ATOM 1551 N N . VAL A 1 195 ? -2.493 -11.828 -11.320 1.00 97.00 195 VAL A N 1
ATOM 1552 C CA . VAL A 1 195 ? -3.867 -11.999 -11.797 1.00 97.00 195 VAL A CA 1
ATOM 1553 C C . VAL A 1 195 ? -4.115 -11.121 -13.018 1.00 97.00 195 VAL A C 1
ATOM 1555 O O . VAL A 1 195 ? -3.573 -10.024 -13.145 1.00 97.00 195 VAL A O 1
ATOM 1558 N N . LYS A 1 196 ? -4.951 -11.598 -13.943 1.00 95.62 196 LYS A N 1
ATOM 1559 C CA . LYS A 1 196 ? -5.420 -10.789 -15.075 1.00 95.62 196 LYS A CA 1
ATOM 1560 C C . LYS A 1 196 ? -6.645 -9.986 -14.656 1.00 95.62 196 LYS A C 1
ATOM 1562 O O . LYS A 1 196 ? -7.561 -10.525 -14.044 1.00 95.62 196 LYS A O 1
ATOM 1567 N N . HIS A 1 197 ? -6.675 -8.718 -15.037 1.00 93.19 197 HIS A N 1
ATOM 1568 C CA . HIS A 1 197 ? -7.750 -7.792 -14.730 1.00 93.19 197 HIS A CA 1
ATOM 1569 C C . HIS A 1 197 ? -8.054 -6.905 -15.945 1.00 93.19 197 HIS A C 1
ATOM 1571 O O . HIS A 1 197 ? -7.175 -6.224 -16.464 1.00 93.19 197 HIS A O 1
ATOM 1577 N N . ASP A 1 198 ? -9.322 -6.801 -16.345 1.00 92.38 198 ASP A N 1
ATOM 1578 C CA . ASP A 1 198 ? -9.719 -6.085 -17.573 1.00 92.38 198 ASP A CA 1
ATOM 1579 C C . ASP A 1 198 ? -9.292 -4.612 -17.587 1.00 92.38 198 ASP A C 1
ATOM 1581 O O . ASP A 1 198 ? -8.823 -4.079 -18.592 1.00 92.38 198 ASP A O 1
ATOM 1585 N N . ARG A 1 199 ? -9.440 -3.937 -16.442 1.00 93.19 199 ARG A N 1
ATOM 1586 C CA . ARG A 1 199 ? -9.011 -2.545 -16.262 1.00 93.19 199 ARG A CA 1
ATOM 1587 C C . ARG A 1 199 ? -7.501 -2.372 -16.091 1.00 93.19 199 ARG A C 1
ATOM 1589 O O . ARG A 1 199 ? -6.965 -1.403 -16.627 1.00 93.19 199 ARG A O 1
ATOM 1596 N N . TYR A 1 200 ? -6.843 -3.236 -15.317 1.00 93.25 200 TYR A N 1
ATOM 1597 C CA . TYR A 1 200 ? -5.468 -3.012 -14.861 1.00 93.25 200 TYR A CA 1
ATOM 1598 C C . TYR A 1 200 ? -4.407 -3.794 -15.653 1.00 93.25 200 TYR A C 1
ATOM 1600 O O . TYR A 1 200 ? -3.221 -3.516 -15.527 1.00 93.25 200 TYR A O 1
ATOM 1608 N N . GLY A 1 201 ? -4.816 -4.704 -16.541 1.00 94.31 201 GLY A N 1
ATOM 1609 C CA . GLY A 1 201 ? -3.901 -5.592 -17.251 1.00 94.31 201 GLY A CA 1
ATOM 1610 C C . GLY A 1 201 ? -3.495 -6.764 -16.367 1.00 94.31 201 GLY A C 1
ATOM 1611 O O . GLY A 1 201 ? -4.354 -7.396 -15.757 1.00 94.31 201 GLY A O 1
ATOM 1612 N N . ILE A 1 202 ? -2.203 -7.074 -16.313 1.00 95.88 202 ILE A N 1
ATOM 1613 C CA . ILE A 1 202 ? -1.676 -8.025 -15.332 1.00 95.88 202 ILE A CA 1
ATOM 1614 C C . ILE A 1 202 ? -1.352 -7.241 -14.058 1.00 95.88 202 ILE A C 1
ATOM 1616 O O . ILE A 1 202 ? -0.614 -6.261 -14.114 1.00 95.88 202 ILE A O 1
ATOM 1620 N N . ASP A 1 203 ? -1.937 -7.652 -12.937 1.00 95.69 203 ASP A N 1
ATOM 1621 C CA . ASP A 1 203 ? -1.794 -6.997 -11.635 1.00 95.69 203 ASP A CA 1
ATOM 1622 C C . ASP A 1 203 ? -1.489 -8.029 -10.539 1.00 95.69 203 ASP A C 1
ATOM 1624 O O . ASP A 1 203 ? -1.474 -9.241 -10.770 1.00 95.69 203 ASP A O 1
ATOM 1628 N N . LEU A 1 204 ? -1.213 -7.540 -9.336 1.00 96.88 204 LEU A N 1
ATOM 1629 C CA . LEU A 1 204 ? -0.915 -8.348 -8.165 1.00 96.88 204 LEU A CA 1
ATOM 1630 C C . LEU A 1 204 ? -2.167 -9.055 -7.632 1.00 96.88 204 LEU A C 1
ATOM 1632 O O . LEU A 1 204 ? -3.245 -8.462 -7.549 1.00 96.88 204 LEU A O 1
ATOM 1636 N N . ALA A 1 205 ? -2.007 -10.310 -7.215 1.00 95.31 205 ALA A N 1
ATOM 1637 C CA . ALA A 1 205 ? -3.037 -11.046 -6.494 1.00 95.31 205 ALA A CA 1
ATOM 1638 C C . ALA A 1 205 ? -3.330 -10.432 -5.102 1.00 95.31 205 ALA A C 1
ATOM 1640 O O . ALA A 1 205 ? -2.499 -9.686 -4.562 1.00 95.31 205 ALA A O 1
ATOM 1641 N N . PRO A 1 206 ? -4.493 -10.748 -4.500 1.00 92.25 206 PRO A N 1
ATOM 1642 C CA . PRO A 1 206 ? -4.873 -10.337 -3.146 1.00 92.25 206 PRO A CA 1
ATOM 1643 C C . PRO A 1 206 ? -3.772 -10.428 -2.083 1.00 92.25 206 PRO A C 1
ATOM 1645 O O . PRO A 1 206 ? -3.582 -9.497 -1.303 1.00 92.25 206 PRO A O 1
ATOM 1648 N N . GLU A 1 207 ? -3.007 -11.516 -2.064 1.00 92.38 207 GLU A N 1
ATOM 1649 C CA . GLU A 1 207 ? -1.966 -11.787 -1.069 1.00 92.38 207 GLU A CA 1
ATOM 1650 C C . GLU A 1 207 ? -0.861 -10.721 -1.110 1.00 92.38 207 GLU A C 1
ATOM 1652 O O . GLU A 1 207 ? -0.479 -10.149 -0.085 1.00 92.38 207 GLU A O 1
ATOM 1657 N N . ALA A 1 208 ? -0.404 -10.379 -2.315 1.00 95.94 208 ALA A N 1
ATOM 1658 C CA . ALA A 1 208 ? 0.592 -9.337 -2.529 1.00 95.94 208 ALA A CA 1
ATOM 1659 C C . ALA A 1 208 ? 0.056 -7.952 -2.123 1.00 95.94 208 ALA A C 1
ATOM 1661 O O . ALA A 1 208 ? 0.756 -7.184 -1.455 1.00 95.94 208 ALA A O 1
ATOM 1662 N N . TRP A 1 209 ? -1.207 -7.649 -2.442 1.00 95.88 209 TRP A N 1
ATOM 1663 C CA . TRP A 1 209 ? -1.856 -6.412 -1.997 1.00 95.88 209 TRP A CA 1
ATOM 1664 C C . TRP A 1 209 ? -1.999 -6.332 -0.475 1.00 95.88 209 TRP A C 1
ATOM 1666 O O . TRP A 1 209 ? -1.770 -5.265 0.097 1.00 95.88 209 TRP A O 1
ATOM 1676 N N . GLN A 1 210 ? -2.296 -7.441 0.206 1.00 94.50 210 GLN A N 1
ATOM 1677 C CA . GLN A 1 210 ? -2.339 -7.479 1.668 1.00 94.50 210 GLN A CA 1
ATOM 1678 C C . GLN A 1 210 ? -0.977 -7.154 2.285 1.00 94.50 210 GLN A C 1
ATOM 1680 O O . GLN A 1 210 ? -0.922 -6.388 3.252 1.00 94.50 210 GLN A O 1
ATOM 1685 N N . HIS A 1 211 ? 0.127 -7.664 1.731 1.00 96.81 211 HIS A N 1
ATOM 1686 C CA . HIS A 1 211 ? 1.469 -7.293 2.192 1.00 96.81 211 HIS A CA 1
ATOM 1687 C C . HIS A 1 211 ? 1.756 -5.800 1.979 1.00 96.81 211 HIS A C 1
ATOM 1689 O O . HIS A 1 211 ? 2.256 -5.136 2.890 1.00 96.81 211 HIS A O 1
ATOM 1695 N N . ILE A 1 212 ? 1.369 -5.246 0.824 1.00 98.06 212 ILE A N 1
ATOM 1696 C CA . ILE A 1 212 ? 1.512 -3.811 0.540 1.00 98.06 212 ILE A CA 1
ATOM 1697 C C . ILE A 1 212 ? 0.728 -2.973 1.556 1.00 98.06 212 ILE A C 1
ATOM 1699 O O . ILE A 1 212 ? 1.298 -2.071 2.172 1.00 98.06 212 ILE A O 1
ATOM 1703 N N . PHE A 1 213 ? -0.551 -3.286 1.777 1.00 97.50 213 PHE A N 1
ATOM 1704 C CA . PHE A 1 213 ? -1.395 -2.569 2.737 1.00 97.50 213 PHE A CA 1
ATOM 1705 C C . PHE A 1 213 ? -0.892 -2.706 4.171 1.00 97.50 213 PHE A C 1
ATOM 1707 O O . PHE A 1 213 ? -0.962 -1.745 4.934 1.00 97.50 213 PHE A O 1
ATOM 1714 N N . THR A 1 214 ? -0.329 -3.860 4.529 1.00 97.44 214 THR A N 1
ATOM 1715 C CA . THR A 1 214 ? 0.285 -4.078 5.843 1.00 97.44 214 THR A CA 1
ATOM 1716 C C . THR A 1 214 ? 1.430 -3.095 6.078 1.00 97.44 214 THR A C 1
ATOM 1718 O O . THR A 1 214 ? 1.404 -2.348 7.057 1.00 97.44 214 THR A O 1
ATOM 1721 N N . VAL A 1 215 ? 2.418 -3.054 5.175 1.00 98.25 215 VAL A N 1
ATOM 1722 C CA . VAL A 1 215 ? 3.579 -2.160 5.323 1.00 98.25 215 VAL A CA 1
ATOM 1723 C C . VAL A 1 215 ? 3.141 -0.699 5.246 1.00 98.25 215 VAL A C 1
ATOM 1725 O O . VAL A 1 215 ? 3.532 0.104 6.091 1.00 98.25 215 VAL A O 1
ATOM 1728 N N . GLN A 1 216 ? 2.274 -0.356 4.290 1.00 97.56 216 GLN A N 1
ATOM 1729 C CA . GLN A 1 216 ? 1.758 1.001 4.127 1.00 97.56 216 GLN A CA 1
ATOM 1730 C C . GLN A 1 216 ? 1.051 1.504 5.394 1.00 97.56 216 GLN A C 1
ATOM 1732 O O . GLN A 1 216 ? 1.311 2.627 5.827 1.00 97.56 216 GLN A O 1
ATOM 1737 N N . LEU A 1 217 ? 0.187 0.684 6.003 1.00 97.19 217 LEU A N 1
ATOM 1738 C CA . LEU A 1 217 ? -0.537 1.038 7.224 1.00 97.19 217 LEU A CA 1
ATOM 1739 C C . LEU A 1 217 ? 0.407 1.236 8.410 1.00 97.19 217 LEU A C 1
ATOM 1741 O O . LEU A 1 217 ? 0.274 2.195 9.160 1.00 97.19 217 LEU A O 1
ATOM 1745 N N . LEU A 1 218 ? 1.373 0.341 8.591 1.00 97.31 218 LEU A N 1
ATOM 1746 C CA . LEU A 1 218 ? 2.331 0.439 9.690 1.00 97.31 218 LEU A CA 1
ATOM 1747 C C . LEU A 1 218 ? 3.198 1.699 9.563 1.00 97.31 218 LEU A C 1
ATOM 1749 O O . LEU A 1 218 ? 3.404 2.413 10.550 1.00 97.31 218 LEU A O 1
ATOM 1753 N N . CYS A 1 219 ? 3.614 2.030 8.338 1.00 96.81 219 CYS A N 1
ATOM 1754 C CA . CYS A 1 219 ? 4.389 3.226 8.025 1.00 96.81 219 CYS A CA 1
ATOM 1755 C C . CYS A 1 219 ? 3.632 4.545 8.212 1.00 96.81 219 CYS A C 1
ATOM 1757 O O . CYS A 1 219 ? 4.287 5.583 8.271 1.00 96.81 219 CYS A O 1
ATOM 1759 N N . THR A 1 220 ? 2.301 4.562 8.381 1.00 94.12 220 THR A N 1
ATOM 1760 C CA . THR A 1 220 ? 1.604 5.814 8.749 1.00 94.12 220 THR A CA 1
ATOM 1761 C C . THR A 1 220 ? 2.057 6.349 10.107 1.00 94.12 220 THR A C 1
ATOM 1763 O O . THR A 1 220 ? 1.878 7.527 10.389 1.00 94.12 220 THR A O 1
ATOM 1766 N N . ASN A 1 221 ? 2.639 5.486 10.945 1.00 92.00 221 ASN A N 1
ATOM 1767 C CA . ASN A 1 221 ? 3.121 5.809 12.288 1.00 92.00 221 ASN A CA 1
ATOM 1768 C C . ASN A 1 221 ? 4.642 6.027 12.325 1.00 92.00 221 ASN A C 1
ATOM 1770 O O . ASN A 1 221 ? 5.245 6.051 13.396 1.00 92.00 221 ASN A O 1
ATOM 1774 N N . LYS A 1 222 ? 5.270 6.149 11.152 1.00 94.75 222 LYS A N 1
ATOM 1775 C CA . LYS A 1 222 ? 6.691 6.442 10.981 1.00 94.75 222 LYS A CA 1
ATOM 1776 C C . LYS A 1 222 ? 6.836 7.725 10.175 1.00 94.75 222 LYS A C 1
ATOM 1778 O O . LYS A 1 222 ? 6.014 8.038 9.311 1.00 94.75 222 LYS A O 1
ATOM 1783 N N . ASP A 1 223 ? 7.901 8.468 10.443 1.00 94.88 223 ASP A N 1
ATOM 1784 C CA . ASP A 1 223 ? 8.242 9.595 9.586 1.00 94.88 223 ASP A CA 1
ATOM 1785 C C . ASP A 1 223 ? 8.845 9.109 8.253 1.00 94.88 223 ASP A C 1
ATOM 1787 O O . ASP A 1 223 ? 9.287 7.961 8.081 1.00 94.88 223 ASP A O 1
ATOM 1791 N N . TRP A 1 224 ? 8.829 9.994 7.263 1.00 96.69 224 TRP A N 1
ATOM 1792 C CA . TRP A 1 224 ? 9.368 9.722 5.940 1.00 96.69 224 TRP A CA 1
ATOM 1793 C C . TRP A 1 224 ? 10.869 9.446 5.999 1.00 96.69 224 TRP A C 1
ATOM 1795 O O . TRP A 1 224 ? 11.357 8.597 5.261 1.00 96.69 224 TRP A O 1
ATOM 1805 N N . LYS A 1 225 ? 11.604 10.103 6.905 1.00 96.88 225 LYS A N 1
ATOM 1806 C CA . LYS A 1 225 ? 13.047 9.893 7.080 1.00 96.88 225 LYS A CA 1
ATOM 1807 C C . LYS A 1 225 ? 13.349 8.439 7.451 1.00 96.88 225 LYS A C 1
ATOM 1809 O O . LYS A 1 225 ? 14.245 7.832 6.867 1.00 96.88 225 LYS A O 1
ATOM 1814 N N . TRP A 1 226 ? 12.584 7.870 8.377 1.00 97.69 226 TRP A N 1
ATOM 1815 C CA . TRP A 1 226 ? 12.673 6.475 8.778 1.00 97.69 226 TRP A CA 1
ATOM 1816 C C . TRP A 1 226 ? 12.249 5.551 7.639 1.00 97.69 226 TRP A C 1
ATOM 1818 O O . TRP A 1 226 ? 12.969 4.605 7.331 1.00 97.69 226 TRP A O 1
ATOM 1828 N N . THR A 1 227 ? 11.125 5.848 6.981 1.00 97.62 227 THR A N 1
ATOM 1829 C CA . THR A 1 227 ? 10.587 5.034 5.876 1.00 97.62 227 THR A CA 1
ATOM 1830 C C . THR A 1 227 ? 11.580 4.959 4.714 1.00 97.62 227 THR A C 1
ATOM 1832 O O . THR A 1 227 ? 11.917 3.876 4.237 1.00 97.62 227 THR A O 1
ATOM 1835 N N . TYR A 1 228 ? 12.124 6.104 4.305 1.00 96.75 228 TYR A N 1
ATOM 1836 C CA . TYR A 1 228 ? 13.138 6.202 3.265 1.00 96.75 228 TYR A CA 1
ATOM 1837 C C . TYR A 1 228 ? 14.444 5.506 3.670 1.00 96.75 228 TYR A C 1
ATOM 1839 O O . TYR A 1 228 ? 14.998 4.719 2.903 1.00 96.75 228 TYR A O 1
ATOM 1847 N N . GLY A 1 229 ? 14.945 5.788 4.876 1.00 97.12 229 GLY A N 1
ATOM 1848 C CA . GLY A 1 229 ? 16.251 5.316 5.332 1.00 97.12 229 GLY A CA 1
ATOM 1849 C C . GLY A 1 229 ? 16.297 3.831 5.691 1.00 97.12 229 GLY A C 1
ATOM 1850 O O . GLY A 1 229 ? 17.331 3.203 5.490 1.00 97.12 229 GLY A O 1
ATOM 1851 N N . ASN A 1 230 ? 15.208 3.262 6.215 1.00 96.81 230 ASN A N 1
ATOM 1852 C CA . ASN A 1 230 ? 15.174 1.866 6.658 1.00 96.81 230 ASN A CA 1
ATOM 1853 C C . ASN A 1 230 ? 14.443 0.935 5.698 1.00 96.81 230 ASN A C 1
ATOM 1855 O O . ASN A 1 230 ? 14.876 -0.199 5.569 1.00 96.81 230 ASN A O 1
ATOM 1859 N N . LEU A 1 231 ? 13.387 1.377 5.008 1.00 96.06 231 LEU A N 1
ATOM 1860 C CA . LEU A 1 231 ? 12.673 0.498 4.076 1.00 96.06 231 LEU A CA 1
ATOM 1861 C C . LEU A 1 231 ? 13.171 0.684 2.652 1.00 96.06 231 LEU A C 1
ATOM 1863 O O . LEU A 1 231 ? 13.700 -0.258 2.070 1.00 96.06 231 LEU A O 1
ATOM 1867 N N . LEU A 1 232 ? 13.058 1.892 2.091 1.00 95.69 232 LEU A N 1
ATOM 1868 C CA . LEU A 1 232 ? 13.447 2.105 0.694 1.00 95.69 232 LEU A CA 1
ATOM 1869 C C . LEU A 1 232 ? 14.941 1.824 0.500 1.00 95.69 232 LEU A C 1
ATOM 1871 O O . LEU A 1 232 ? 15.304 0.994 -0.325 1.00 95.69 232 LEU A O 1
ATOM 1875 N N . SER A 1 233 ? 15.800 2.457 1.300 1.00 95.31 233 SER A N 1
ATOM 1876 C CA . SER A 1 233 ? 17.254 2.401 1.100 1.00 95.31 233 SER A CA 1
ATOM 1877 C C . SER A 1 233 ? 17.890 1.058 1.465 1.00 95.31 233 SER A C 1
ATOM 1879 O O . SER A 1 233 ? 18.835 0.652 0.796 1.00 95.31 233 SER A O 1
ATOM 1881 N N . LYS A 1 234 ? 17.413 0.376 2.517 1.00 95.88 234 LYS A N 1
ATOM 1882 C CA . LYS A 1 234 ? 18.056 -0.848 3.038 1.00 95.88 234 LYS A CA 1
ATOM 1883 C C . LYS A 1 234 ? 17.363 -2.146 2.634 1.00 95.88 234 LYS A C 1
ATOM 1885 O O . LYS A 1 234 ? 18.014 -3.181 2.647 1.00 95.88 234 LYS A O 1
ATOM 1890 N N . GLU A 1 235 ? 16.084 -2.104 2.260 1.00 95.75 235 GLU A N 1
ATOM 1891 C CA . GLU A 1 235 ? 15.313 -3.320 1.977 1.00 95.75 235 GLU A CA 1
ATOM 1892 C C . GLU A 1 235 ? 14.823 -3.363 0.526 1.00 95.75 235 GLU A C 1
ATOM 1894 O O . GLU A 1 235 ? 15.102 -4.325 -0.189 1.00 95.75 235 GLU A O 1
ATOM 1899 N N . LEU A 1 236 ? 14.123 -2.320 0.065 1.00 96.38 236 LEU A N 1
ATOM 1900 C CA . LEU A 1 236 ? 13.449 -2.328 -1.239 1.00 96.38 236 LEU A CA 1
ATOM 1901 C C . LEU A 1 236 ? 14.409 -2.067 -2.408 1.00 96.38 236 LEU A C 1
ATOM 1903 O O . LEU A 1 236 ? 14.383 -2.809 -3.388 1.00 96.38 236 LEU A O 1
ATOM 1907 N N . TRP A 1 237 ? 15.280 -1.055 -2.316 1.00 95.31 237 TRP A N 1
ATOM 1908 C CA . TRP A 1 237 ? 16.263 -0.776 -3.369 1.00 95.31 237 TRP A CA 1
ATOM 1909 C C . TRP A 1 237 ? 17.292 -1.880 -3.557 1.00 95.31 237 TRP A C 1
ATOM 1911 O O . TRP A 1 237 ? 17.543 -2.232 -4.708 1.00 95.31 237 TRP A O 1
ATOM 1921 N N . PRO A 1 238 ? 17.852 -2.489 -2.497 1.00 94.31 238 PRO A N 1
ATOM 1922 C CA . PRO A 1 238 ? 18.728 -3.638 -2.678 1.00 94.31 238 PRO A CA 1
ATOM 1923 C C . PRO A 1 238 ? 18.037 -4.790 -3.412 1.00 94.31 238 PRO A C 1
ATOM 1925 O O . PRO A 1 238 ? 18.636 -5.367 -4.311 1.00 94.31 238 PRO A O 1
ATOM 1928 N N . LEU A 1 239 ? 16.760 -5.062 -3.115 1.00 93.06 239 LEU A N 1
ATOM 1929 C CA . LEU A 1 239 ? 15.988 -6.106 -3.794 1.00 93.06 239 LEU A CA 1
ATOM 1930 C C . LEU A 1 239 ? 15.769 -5.796 -5.287 1.00 93.06 239 LEU A C 1
ATOM 1932 O O . LEU A 1 239 ? 15.946 -6.677 -6.127 1.00 93.06 239 LEU A O 1
ATOM 1936 N N . MET A 1 240 ? 15.454 -4.538 -5.621 1.00 93.31 240 MET A N 1
ATOM 1937 C CA . MET A 1 240 ? 15.387 -4.059 -7.010 1.00 93.31 240 MET A CA 1
ATOM 1938 C C . MET A 1 240 ? 16.737 -4.205 -7.724 1.00 93.31 240 MET A C 1
ATOM 1940 O O . MET A 1 240 ? 16.797 -4.744 -8.824 1.00 93.31 240 MET A O 1
ATOM 1944 N N . ASN A 1 241 ? 17.829 -3.765 -7.092 1.00 91.69 241 ASN A N 1
ATOM 1945 C CA . ASN A 1 241 ? 19.171 -3.816 -7.673 1.00 91.69 241 ASN A CA 1
ATOM 1946 C C . ASN A 1 241 ? 19.623 -5.256 -7.930 1.00 91.69 241 ASN A C 1
ATOM 1948 O O . ASN A 1 241 ? 20.174 -5.538 -8.993 1.00 91.69 241 ASN A O 1
ATOM 1952 N N . SER A 1 242 ? 19.346 -6.174 -6.998 1.00 91.62 242 SER A N 1
ATOM 1953 C CA . SER A 1 242 ? 19.598 -7.603 -7.190 1.00 91.62 242 SER A CA 1
ATOM 1954 C C . SER A 1 242 ? 18.838 -8.153 -8.396 1.00 91.62 242 SER A C 1
ATOM 1956 O O . SER A 1 242 ? 19.431 -8.874 -9.191 1.00 91.62 242 SER A O 1
ATOM 1958 N N . TRP A 1 243 ? 17.569 -7.772 -8.583 1.00 92.38 243 TRP A N 1
ATOM 1959 C CA . TRP A 1 243 ? 16.792 -8.193 -9.752 1.00 92.38 243 TRP A CA 1
ATOM 1960 C C . TRP A 1 243 ? 17.309 -7.610 -11.074 1.00 92.38 243 TRP A C 1
ATOM 1962 O O . TRP A 1 243 ? 17.273 -8.293 -12.091 1.00 92.38 243 TRP A O 1
ATOM 1972 N N . VAL A 1 244 ? 17.798 -6.366 -11.082 1.00 88.75 244 VAL A N 1
ATOM 1973 C CA . VAL A 1 244 ? 18.377 -5.749 -12.291 1.00 88.75 244 VAL A CA 1
ATOM 1974 C C . VAL A 1 244 ? 19.728 -6.378 -12.644 1.00 88.75 244 VAL A C 1
ATOM 1976 O O . VAL A 1 244 ? 20.030 -6.564 -13.816 1.00 88.75 244 VAL A O 1
ATOM 1979 N N . SER A 1 245 ? 20.542 -6.714 -11.639 1.00 86.50 245 SER A N 1
ATOM 1980 C CA . SER A 1 245 ? 21.900 -7.245 -11.838 1.00 86.50 245 SER A CA 1
ATOM 1981 C C . SER A 1 245 ? 21.958 -8.762 -12.056 1.00 86.50 245 SER A C 1
ATOM 1983 O O . SER A 1 245 ? 23.022 -9.280 -12.393 1.00 86.50 245 SER A O 1
ATOM 1985 N N . GLN A 1 246 ? 20.863 -9.497 -11.831 1.00 83.06 246 GLN A N 1
ATOM 1986 C CA . GLN A 1 246 ? 20.848 -10.952 -12.005 1.00 83.06 246 GLN A CA 1
ATOM 1987 C C . GLN A 1 246 ? 20.849 -11.341 -13.493 1.00 83.06 246 GLN A C 1
ATOM 1989 O O . GLN A 1 246 ? 20.170 -10.723 -14.315 1.00 83.06 246 GLN A O 1
ATOM 1994 N N . SER A 1 247 ? 21.579 -12.407 -13.838 1.00 76.19 247 SER A N 1
ATOM 1995 C CA . SER A 1 247 ? 21.515 -12.987 -15.185 1.00 76.19 247 SER A CA 1
ATOM 1996 C C . SER A 1 247 ? 20.135 -13.594 -15.437 1.00 76.19 247 SER A C 1
ATOM 1998 O O . SER A 1 247 ? 19.590 -14.288 -14.577 1.00 76.19 247 SER A O 1
ATOM 2000 N N . ARG A 1 248 ? 19.587 -13.365 -16.634 1.00 72.06 248 ARG A N 1
ATOM 2001 C CA . ARG A 1 248 ? 18.292 -13.920 -17.060 1.00 72.06 248 ARG A CA 1
ATOM 2002 C C . ARG A 1 248 ? 18.354 -15.425 -17.361 1.00 72.06 248 ARG A C 1
ATOM 2004 O O . ARG A 1 248 ? 17.306 -16.058 -17.417 1.00 72.06 248 ARG A O 1
ATOM 2011 N N . ASP A 1 249 ? 19.557 -15.987 -17.494 1.00 66.62 249 ASP A N 1
ATOM 2012 C CA . ASP A 1 249 ? 19.790 -17.393 -17.859 1.00 66.62 249 ASP A CA 1
ATOM 2013 C C . ASP A 1 249 ? 19.934 -18.335 -16.646 1.00 66.62 249 ASP A C 1
ATOM 2015 O O . ASP A 1 249 ? 19.994 -19.555 -16.802 1.00 66.62 249 ASP A O 1
ATOM 2019 N N . GLN A 1 250 ? 20.014 -17.794 -15.425 1.00 61.25 250 GLN A N 1
ATOM 2020 C CA . GLN A 1 250 ? 20.128 -18.569 -14.183 1.00 61.25 250 GLN A CA 1
ATOM 2021 C C . GLN A 1 250 ? 18.796 -18.594 -13.424 1.00 61.25 250 GLN A C 1
ATOM 2023 O O . GLN A 1 250 ? 17.925 -17.756 -13.659 1.00 61.25 250 GLN A O 1
ATOM 2028 N N . GLN A 1 251 ? 18.624 -19.554 -12.499 1.00 59.22 251 GLN A N 1
ATOM 2029 C CA . GLN A 1 251 ? 17.475 -19.529 -11.587 1.00 59.22 251 GLN A CA 1
ATOM 2030 C C . GLN A 1 251 ? 17.379 -18.151 -10.939 1.00 59.22 251 GLN A C 1
ATOM 2032 O O . GLN A 1 251 ? 18.350 -17.673 -10.361 1.00 59.22 251 GLN A O 1
ATOM 2037 N N . ILE A 1 252 ? 16.211 -17.531 -11.077 1.00 63.31 252 ILE A N 1
ATOM 2038 C CA . ILE A 1 252 ? 15.989 -16.132 -10.747 1.00 63.31 252 ILE A CA 1
ATOM 2039 C C . ILE A 1 252 ? 15.891 -16.000 -9.214 1.00 63.31 252 ILE A C 1
ATOM 2041 O O . ILE A 1 252 ? 14.865 -16.401 -8.658 1.00 63.31 252 ILE A O 1
ATOM 2045 N N . PRO A 1 253 ? 16.904 -15.463 -8.496 1.00 78.19 253 PRO A N 1
ATOM 2046 C CA . PRO A 1 253 ? 16.823 -15.327 -7.041 1.00 78.19 253 PRO A CA 1
ATOM 2047 C C . PRO A 1 253 ? 15.712 -14.359 -6.614 1.00 78.19 253 PRO A C 1
ATOM 2049 O O . PRO A 1 253 ? 15.151 -14.512 -5.532 1.00 78.19 253 PRO A O 1
ATOM 2052 N N . VAL A 1 254 ? 15.368 -13.380 -7.462 1.00 89.81 254 VAL A N 1
ATOM 2053 C CA . VAL A 1 254 ? 14.264 -12.442 -7.229 1.00 89.81 254 VAL A CA 1
ATOM 2054 C C . VAL A 1 254 ? 13.265 -12.533 -8.374 1.00 89.81 254 VAL A C 1
ATOM 2056 O O . VAL A 1 254 ? 13.587 -12.192 -9.503 1.00 89.81 254 VAL A O 1
ATOM 2059 N N . SER A 1 255 ? 12.035 -12.956 -8.100 1.00 92.38 255 SER A N 1
ATOM 2060 C CA . SER A 1 255 ? 11.010 -13.107 -9.141 1.00 92.38 255 SER A CA 1
ATOM 2061 C C . SER A 1 255 ? 10.443 -11.769 -9.648 1.00 92.38 255 SER A C 1
ATOM 2063 O O . SER A 1 255 ? 10.439 -10.759 -8.936 1.00 92.38 255 SER A O 1
ATOM 2065 N N . ASP A 1 256 ? 9.872 -11.775 -10.854 1.00 94.44 256 ASP A N 1
ATOM 2066 C CA . ASP A 1 256 ? 9.194 -10.606 -11.435 1.00 94.44 256 ASP A CA 1
ATOM 2067 C C . ASP A 1 256 ? 7.972 -10.156 -10.613 1.00 94.44 256 ASP A C 1
ATOM 2069 O O . ASP A 1 256 ? 7.697 -8.957 -10.507 1.00 94.44 256 ASP A O 1
ATOM 2073 N N . ILE A 1 257 ? 7.258 -11.091 -9.970 1.00 96.06 257 ILE A N 1
ATOM 2074 C CA . ILE A 1 257 ? 6.142 -10.769 -9.065 1.00 96.06 257 ILE A CA 1
ATOM 2075 C C . ILE A 1 257 ? 6.632 -10.089 -7.784 1.00 96.06 257 ILE A C 1
ATOM 2077 O O . ILE A 1 257 ? 6.007 -9.132 -7.317 1.00 96.06 257 ILE A O 1
ATOM 2081 N N . THR A 1 258 ? 7.779 -10.512 -7.245 1.00 96.56 258 THR A N 1
ATOM 2082 C CA . THR A 1 258 ? 8.415 -9.851 -6.100 1.00 96.56 258 THR A CA 1
ATOM 2083 C C . THR A 1 258 ? 8.762 -8.404 -6.449 1.00 96.56 258 THR A C 1
ATOM 2085 O O . THR A 1 258 ? 8.383 -7.490 -5.718 1.00 96.56 258 THR A O 1
ATOM 2088 N N . VAL A 1 259 ? 9.402 -8.167 -7.597 1.00 96.62 259 VAL A N 1
ATOM 2089 C CA . VAL A 1 259 ? 9.744 -6.810 -8.057 1.00 96.62 259 VAL A CA 1
ATOM 2090 C C . VAL A 1 259 ? 8.516 -5.962 -8.351 1.00 96.62 259 VAL A C 1
ATOM 2092 O O . VAL A 1 259 ? 8.458 -4.806 -7.934 1.00 96.62 259 VAL A O 1
ATOM 2095 N N . SER A 1 260 ? 7.496 -6.532 -8.988 1.00 98.06 260 SER A N 1
ATOM 2096 C CA . SER A 1 260 ? 6.227 -5.838 -9.218 1.00 98.06 260 SER A CA 1
ATOM 2097 C C . SER A 1 260 ? 5.589 -5.412 -7.893 1.00 98.06 260 SER A C 1
ATOM 2099 O O . SER A 1 260 ? 5.173 -4.265 -7.742 1.00 98.06 260 SER A O 1
ATOM 2101 N N . THR A 1 261 ? 5.599 -6.291 -6.887 1.00 98.44 261 THR A N 1
ATOM 2102 C CA . THR A 1 261 ? 5.108 -5.993 -5.531 1.00 98.44 261 THR A CA 1
ATOM 2103 C C . THR A 1 261 ? 5.897 -4.856 -4.880 1.00 98.44 261 THR A C 1
ATOM 2105 O O . THR A 1 261 ? 5.301 -3.932 -4.323 1.00 98.44 261 THR A O 1
ATOM 2108 N N . VAL A 1 262 ? 7.228 -4.871 -5.000 1.00 98.38 262 VAL A N 1
ATOM 2109 C CA . VAL A 1 262 ? 8.111 -3.809 -4.495 1.00 98.38 262 VAL A CA 1
ATOM 2110 C C . VAL A 1 262 ? 7.829 -2.473 -5.180 1.00 98.38 262 VAL A C 1
ATOM 2112 O O . VAL A 1 262 ? 7.674 -1.466 -4.494 1.00 98.38 262 VAL A O 1
ATOM 2115 N N . LEU A 1 263 ? 7.689 -2.444 -6.507 1.00 98.56 263 LEU A N 1
ATOM 2116 C CA . LEU A 1 263 ? 7.360 -1.228 -7.256 1.00 98.56 263 LEU A CA 1
ATOM 2117 C C . LEU A 1 263 ? 6.028 -0.630 -6.794 1.00 98.56 263 LEU A C 1
ATOM 2119 O O . LEU A 1 263 ? 5.959 0.566 -6.502 1.00 98.56 263 LEU A O 1
ATOM 2123 N N . ARG A 1 264 ? 4.978 -1.453 -6.665 1.00 98.44 264 ARG A N 1
ATOM 2124 C CA . ARG A 1 264 ? 3.678 -0.989 -6.155 1.00 98.44 264 ARG A CA 1
ATOM 2125 C C . ARG A 1 264 ? 3.794 -0.485 -4.711 1.00 98.44 264 ARG A C 1
ATOM 2127 O O . ARG A 1 264 ? 3.227 0.561 -4.398 1.00 98.44 264 ARG A O 1
ATOM 2134 N N . LEU A 1 265 ? 4.564 -1.160 -3.853 1.00 98.62 265 LEU A N 1
ATOM 2135 C CA . LEU A 1 265 ? 4.821 -0.717 -2.479 1.00 98.62 265 LEU A CA 1
ATOM 2136 C C . LEU A 1 265 ? 5.533 0.642 -2.433 1.00 98.62 265 LEU A C 1
ATOM 2138 O O . LEU A 1 265 ? 5.137 1.509 -1.657 1.00 98.62 265 LEU A O 1
ATOM 2142 N N . ILE A 1 266 ? 6.541 0.865 -3.276 1.00 98.56 266 ILE A N 1
ATOM 2143 C CA . ILE A 1 266 ? 7.279 2.134 -3.331 1.00 98.56 266 ILE A CA 1
ATOM 2144 C C . ILE A 1 266 ? 6.355 3.294 -3.699 1.00 98.56 266 ILE A C 1
ATOM 2146 O O . ILE A 1 266 ? 6.404 4.331 -3.038 1.00 98.56 266 ILE A O 1
ATOM 2150 N N . GLY A 1 267 ? 5.459 3.106 -4.672 1.00 98.06 267 GLY A N 1
ATOM 2151 C CA . GLY A 1 267 ? 4.450 4.111 -5.020 1.00 98.06 267 GLY A CA 1
ATOM 2152 C C . GLY A 1 267 ? 3.559 4.466 -3.825 1.00 98.06 267 GLY A C 1
ATOM 2153 O O . GLY A 1 267 ? 3.381 5.640 -3.492 1.00 98.06 267 GLY A O 1
ATOM 2154 N N . ARG A 1 268 ? 3.071 3.448 -3.104 1.00 97.50 268 ARG A N 1
ATOM 2155 C CA . ARG A 1 268 ? 2.249 3.620 -1.894 1.00 97.50 268 ARG A CA 1
ATOM 2156 C C . ARG A 1 268 ? 2.985 4.313 -0.747 1.00 97.50 268 ARG A C 1
ATOM 2158 O O . ARG A 1 268 ? 2.406 5.174 -0.084 1.00 97.50 268 ARG A O 1
ATOM 2165 N N . LEU A 1 269 ? 4.252 3.977 -0.516 1.00 98.06 269 LEU A N 1
ATOM 2166 C CA . LEU A 1 269 ? 5.072 4.634 0.503 1.00 98.06 269 LEU A CA 1
ATOM 2167 C C . LEU A 1 269 ? 5.416 6.074 0.103 1.00 98.06 269 LEU A C 1
ATOM 2169 O O . LEU A 1 269 ? 5.378 6.964 0.948 1.00 98.06 269 LEU A O 1
ATOM 2173 N N . GLY A 1 270 ? 5.675 6.346 -1.176 1.00 97.69 270 GLY A N 1
ATOM 2174 C CA . GLY A 1 270 ? 5.913 7.705 -1.663 1.00 97.69 270 GLY A CA 1
ATOM 2175 C C . GLY A 1 270 ? 4.723 8.642 -1.436 1.00 97.69 270 GLY A C 1
ATOM 2176 O O . GLY A 1 270 ? 4.918 9.799 -1.062 1.00 97.69 270 GLY A O 1
ATOM 2177 N N . GLN A 1 271 ? 3.489 8.134 -1.533 1.00 96.06 271 GLN A N 1
ATOM 2178 C CA . GLN A 1 271 ? 2.282 8.890 -1.163 1.00 96.06 271 GLN A CA 1
ATOM 2179 C C . GLN A 1 271 ? 2.286 9.320 0.313 1.00 96.06 271 GLN A C 1
ATOM 2181 O O . GLN A 1 271 ? 1.839 10.426 0.626 1.00 96.06 271 GLN A O 1
ATOM 2186 N N . LEU A 1 272 ? 2.841 8.504 1.219 1.00 95.75 272 LEU A N 1
ATOM 2187 C CA . LEU A 1 272 ? 3.039 8.903 2.617 1.00 95.75 272 LEU A CA 1
ATOM 2188 C C . LEU A 1 272 ? 4.048 10.048 2.729 1.00 95.75 272 LEU A C 1
ATOM 2190 O O . LEU A 1 272 ? 3.774 11.029 3.418 1.00 95.75 272 LEU A O 1
ATOM 2194 N N . GLY A 1 273 ? 5.175 9.967 2.017 1.00 96.69 273 GLY A N 1
ATOM 2195 C CA . GLY A 1 273 ? 6.168 11.044 1.979 1.00 96.69 273 GLY A CA 1
ATOM 2196 C C . GLY A 1 273 ? 5.586 12.369 1.474 1.00 96.69 273 GLY A C 1
ATOM 2197 O O . GLY A 1 273 ? 5.843 13.423 2.057 1.00 96.69 273 GLY A O 1
ATOM 2198 N N . ILE A 1 274 ? 4.732 12.320 0.446 1.00 96.31 274 ILE A N 1
ATOM 2199 C CA . ILE A 1 274 ? 4.014 13.494 -0.073 1.00 96.31 274 ILE A CA 1
ATOM 2200 C C . ILE A 1 274 ? 3.051 14.048 0.986 1.00 96.31 274 ILE A C 1
ATOM 2202 O O . ILE A 1 274 ? 3.076 15.250 1.253 1.00 96.31 274 ILE A O 1
ATOM 2206 N N . LYS A 1 275 ? 2.258 13.188 1.647 1.00 93.75 275 LYS A N 1
ATOM 2207 C CA . LYS A 1 275 ? 1.352 13.583 2.747 1.00 93.75 275 LYS A CA 1
ATOM 2208 C C . LYS A 1 275 ? 2.112 14.260 3.896 1.00 93.75 275 LYS A C 1
ATOM 2210 O O . LYS A 1 275 ? 1.609 15.211 4.489 1.00 93.75 275 LYS A O 1
ATOM 2215 N N . GLN 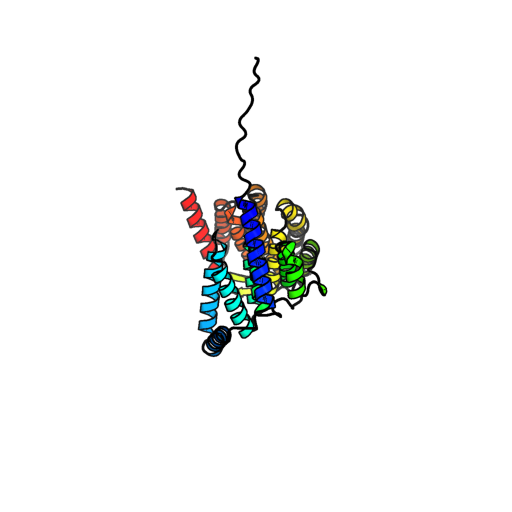A 1 276 ? 3.339 13.819 4.170 1.00 94.56 276 GLN A N 1
ATOM 2216 C CA . GLN A 1 276 ? 4.234 14.390 5.182 1.00 94.56 276 GLN A CA 1
ATOM 2217 C C . GLN A 1 276 ? 5.018 15.627 4.702 1.00 94.56 276 GLN A C 1
ATOM 2219 O O . GLN A 1 276 ? 5.876 16.130 5.423 1.00 94.56 276 GLN A O 1
ATOM 2224 N N . LYS A 1 277 ? 4.713 16.158 3.508 1.00 95.69 277 LYS A N 1
ATOM 2225 C CA . LYS A 1 277 ? 5.359 17.336 2.900 1.00 95.69 277 LYS A CA 1
ATOM 2226 C C . LYS A 1 277 ? 6.846 17.139 2.563 1.00 95.69 277 LYS A C 1
ATOM 2228 O O . LYS A 1 277 ? 7.567 18.112 2.362 1.00 95.69 277 LYS A O 1
ATOM 2233 N N . CYS A 1 278 ? 7.309 15.899 2.407 1.00 96.00 278 CYS A N 1
ATOM 2234 C CA . CYS A 1 278 ? 8.684 15.563 2.016 1.00 96.00 278 CYS A CA 1
ATOM 2235 C C . CYS A 1 278 ? 8.865 15.473 0.488 1.00 96.00 278 CYS A C 1
ATOM 2237 O O . CYS A 1 278 ? 9.537 14.575 -0.021 1.00 96.00 278 CYS A O 1
ATOM 2239 N N . VAL A 1 279 ? 8.256 16.404 -0.256 1.00 94.25 279 VAL A N 1
ATOM 2240 C CA . VAL A 1 279 ? 8.118 16.340 -1.724 1.00 94.25 279 VAL A CA 1
ATOM 2241 C C . VAL A 1 279 ? 9.465 16.236 -2.444 1.00 94.25 279 VAL A C 1
ATOM 2243 O O . VAL A 1 279 ? 9.581 15.454 -3.379 1.00 94.25 279 VAL A O 1
ATOM 2246 N N . SER A 1 280 ? 10.497 16.960 -2.000 1.00 94.38 280 SER A N 1
ATOM 2247 C CA . SER A 1 280 ? 11.829 16.935 -2.626 1.00 94.38 280 SER A CA 1
ATOM 2248 C C . SER A 1 280 ? 12.494 15.558 -2.560 1.00 94.38 280 SER A C 1
ATOM 2250 O O . SER A 1 280 ? 13.019 15.076 -3.557 1.00 94.38 280 SER A O 1
ATOM 2252 N N . SER A 1 281 ? 12.427 14.889 -1.407 1.00 95.81 281 SER A N 1
ATOM 2253 C CA . SER A 1 281 ? 12.982 13.543 -1.236 1.00 95.81 281 SER A CA 1
ATOM 2254 C C . SER A 1 281 ? 12.178 12.493 -2.005 1.00 95.81 281 SER A C 1
ATOM 2256 O O . SER A 1 281 ? 12.768 11.597 -2.608 1.00 95.81 281 SER A O 1
ATOM 2258 N N . VAL A 1 282 ? 10.846 12.623 -2.045 1.00 97.25 282 VAL A N 1
ATOM 2259 C CA . VAL A 1 282 ? 9.999 11.754 -2.878 1.00 97.25 282 VAL A CA 1
ATOM 2260 C C . VAL A 1 282 ? 10.283 11.972 -4.366 1.00 97.25 282 VAL A C 1
ATOM 2262 O O . VAL A 1 282 ? 10.281 11.013 -5.129 1.00 97.25 282 VAL A O 1
ATOM 2265 N N . MET A 1 283 ? 10.602 13.198 -4.784 1.00 96.56 283 MET A N 1
ATOM 2266 C CA . MET A 1 283 ? 10.946 13.504 -6.172 1.00 96.56 283 MET A CA 1
ATOM 2267 C C . MET A 1 283 ? 12.202 12.759 -6.638 1.00 96.56 283 MET A C 1
ATOM 2269 O O . MET A 1 283 ? 12.232 12.290 -7.771 1.00 96.56 283 MET A O 1
ATOM 2273 N N . THR A 1 284 ? 13.201 12.570 -5.770 1.00 96.12 284 THR A N 1
ATOM 2274 C CA . THR A 1 284 ? 14.370 11.731 -6.087 1.00 96.12 284 THR A CA 1
ATOM 2275 C C . THR A 1 284 ? 13.959 10.292 -6.400 1.00 96.12 284 THR A C 1
ATOM 2277 O O . THR A 1 284 ? 14.418 9.724 -7.387 1.00 96.12 284 THR A O 1
ATOM 2280 N N . VAL A 1 285 ? 13.051 9.720 -5.603 1.00 97.25 285 VAL A N 1
ATOM 2281 C CA . VAL A 1 285 ? 12.496 8.378 -5.844 1.00 97.25 285 VAL A CA 1
ATOM 2282 C C . VAL A 1 285 ? 11.706 8.345 -7.153 1.00 97.25 285 VAL A C 1
ATOM 2284 O O . VAL A 1 285 ? 11.914 7.458 -7.977 1.00 97.25 285 VAL A O 1
ATOM 2287 N N . ALA A 1 286 ? 10.840 9.335 -7.372 1.00 97.75 286 ALA A N 1
ATOM 2288 C CA . ALA A 1 286 ? 10.027 9.437 -8.578 1.00 97.75 286 ALA A CA 1
ATOM 2289 C C . ALA A 1 286 ? 10.878 9.548 -9.846 1.00 97.75 286 ALA A C 1
ATOM 2291 O O . ALA A 1 286 ? 10.551 8.913 -10.838 1.00 97.75 286 ALA A O 1
ATOM 2292 N N . ASN A 1 287 ? 11.991 10.284 -9.818 1.00 97.12 287 ASN A N 1
ATOM 2293 C CA . ASN A 1 287 ? 12.886 10.396 -10.968 1.00 97.12 287 ASN A CA 1
ATOM 2294 C C . ASN A 1 287 ? 13.497 9.041 -11.352 1.00 97.12 287 ASN A C 1
ATOM 2296 O O . ASN A 1 287 ? 13.488 8.694 -12.528 1.00 97.12 287 ASN A O 1
ATOM 2300 N N . VAL A 1 288 ? 13.955 8.250 -10.372 1.00 96.62 288 VAL A N 1
ATOM 2301 C CA . VAL A 1 288 ? 14.485 6.896 -10.622 1.00 96.62 288 VAL A CA 1
ATOM 2302 C C . VAL A 1 288 ? 13.408 5.993 -11.226 1.00 96.62 288 VAL A C 1
ATOM 2304 O O . VAL A 1 288 ? 13.650 5.320 -12.225 1.00 96.62 288 VAL A O 1
ATOM 2307 N N . ILE A 1 289 ? 12.200 6.013 -10.656 1.00 98.00 289 ILE A N 1
ATOM 2308 C CA . ILE A 1 289 ? 11.072 5.211 -11.144 1.00 98.00 289 ILE A CA 1
ATOM 2309 C C . ILE A 1 289 ? 10.606 5.666 -12.539 1.00 98.00 289 ILE A C 1
ATOM 2311 O O . ILE A 1 289 ? 10.268 4.823 -13.367 1.00 98.00 289 ILE A O 1
ATOM 2315 N N . ASN A 1 290 ? 10.626 6.970 -12.827 1.00 97.50 290 ASN A N 1
ATOM 2316 C CA . ASN A 1 290 ? 10.278 7.523 -14.137 1.00 97.50 290 ASN A CA 1
ATOM 2317 C C . ASN A 1 290 ? 11.245 7.047 -15.222 1.00 97.50 290 ASN A C 1
ATOM 2319 O O . ASN A 1 290 ? 10.785 6.645 -16.287 1.00 97.50 290 ASN A O 1
ATOM 2323 N N . THR A 1 291 ? 12.554 7.073 -14.956 1.00 95.00 291 THR A N 1
ATOM 2324 C CA . THR A 1 291 ? 13.566 6.537 -15.879 1.00 95.00 291 THR A CA 1
ATOM 2325 C C . THR A 1 291 ? 13.363 5.038 -16.084 1.00 95.00 291 THR A C 1
ATOM 2327 O O . THR A 1 291 ? 13.190 4.599 -17.213 1.00 95.00 291 THR A O 1
ATOM 2330 N N . PHE A 1 292 ? 13.257 4.267 -14.995 1.00 94.75 292 PHE A N 1
ATOM 2331 C CA . PHE A 1 292 ? 13.042 2.819 -15.067 1.00 94.75 292 PHE A CA 1
ATOM 2332 C C . PHE A 1 292 ? 11.795 2.439 -15.881 1.00 94.75 292 PHE A C 1
ATOM 2334 O O . PHE A 1 292 ? 11.839 1.532 -16.707 1.00 94.75 292 PHE A O 1
ATOM 2341 N N . GLY A 1 293 ? 10.667 3.118 -15.652 1.00 94.44 293 GLY A N 1
ATOM 2342 C CA . GLY A 1 293 ? 9.424 2.825 -16.363 1.00 94.44 293 GLY A CA 1
ATOM 2343 C C . GLY A 1 293 ? 9.434 3.285 -17.821 1.00 94.44 293 GLY A C 1
ATOM 2344 O O . GLY A 1 293 ? 8.866 2.593 -18.661 1.00 94.44 293 GLY A O 1
ATOM 2345 N N . ARG A 1 294 ? 10.084 4.418 -18.127 1.00 94.31 294 ARG A N 1
ATOM 2346 C CA . ARG A 1 294 ? 10.239 4.924 -19.499 1.00 94.31 294 ARG A CA 1
ATOM 2347 C C . ARG A 1 294 ? 11.041 3.947 -20.353 1.00 94.31 294 ARG A C 1
ATOM 2349 O O . ARG A 1 294 ? 10.550 3.533 -21.394 1.00 94.31 294 ARG A O 1
ATOM 2356 N N . ASP A 1 295 ? 12.207 3.547 -19.859 1.00 91.75 295 ASP A N 1
ATOM 2357 C CA . ASP A 1 295 ? 13.181 2.751 -20.613 1.00 91.75 295 ASP A CA 1
ATOM 2358 C C . ASP A 1 295 ? 12.898 1.237 -20.497 1.00 91.75 295 ASP A C 1
ATOM 2360 O O . ASP A 1 295 ? 13.589 0.399 -21.067 1.00 91.75 295 ASP A O 1
ATOM 2364 N N . GLY A 1 296 ? 11.846 0.844 -19.769 1.00 89.38 296 GLY A N 1
ATOM 2365 C CA . GLY A 1 296 ? 11.576 -0.559 -19.464 1.00 89.38 296 GLY A CA 1
ATOM 2366 C C . GLY A 1 296 ? 11.427 -1.449 -20.703 1.00 89.38 296 GLY A C 1
ATOM 2367 O O . GLY A 1 296 ? 11.839 -2.607 -20.675 1.00 89.38 296 GLY A O 1
ATOM 2368 N N . LYS A 1 297 ? 10.873 -0.942 -21.813 1.00 89.44 297 LYS A N 1
ATOM 2369 C CA . LYS A 1 297 ? 10.747 -1.752 -23.033 1.00 89.44 297 LYS A CA 1
ATOM 2370 C C . LYS A 1 297 ? 12.100 -1.984 -23.705 1.00 89.44 297 LYS A C 1
ATOM 2372 O O . LYS A 1 297 ? 12.392 -3.125 -24.062 1.00 89.44 297 LYS A O 1
ATOM 2377 N N . SER A 1 298 ? 12.883 -0.927 -23.909 1.00 89.50 298 SER A N 1
ATOM 2378 C CA . SER A 1 298 ? 14.194 -1.004 -24.563 1.00 89.50 298 SER A CA 1
ATOM 2379 C C . SER A 1 298 ? 15.184 -1.855 -23.761 1.00 89.50 298 SER A C 1
ATOM 2381 O O . SER A 1 298 ? 15.956 -2.603 -24.355 1.00 89.50 298 SER A O 1
ATOM 2383 N N . GLU A 1 299 ? 15.062 -1.852 -22.433 1.00 88.69 299 GLU A N 1
ATOM 2384 C CA . GLU A 1 299 ? 15.848 -2.673 -21.500 1.00 88.69 299 GLU A CA 1
ATOM 2385 C C . GLU A 1 299 ? 15.298 -4.104 -21.298 1.00 88.69 299 GLU A C 1
ATOM 2387 O O . GLU A 1 299 ? 15.774 -4.858 -20.446 1.00 88.69 299 GLU A O 1
ATOM 2392 N N . GLY A 1 300 ? 14.269 -4.514 -22.052 1.00 88.50 300 GLY A N 1
ATOM 2393 C CA . GLY A 1 300 ? 13.733 -5.880 -22.003 1.00 88.50 300 GLY A CA 1
ATOM 2394 C C . GLY A 1 300 ? 13.033 -6.253 -20.688 1.00 88.50 300 GLY A C 1
ATOM 2395 O O . GLY A 1 300 ? 12.949 -7.433 -20.345 1.00 88.50 300 GLY A O 1
ATOM 2396 N N . VAL A 1 301 ? 12.522 -5.273 -19.937 1.00 92.62 301 VAL A N 1
ATOM 2397 C CA . VAL A 1 301 ? 11.775 -5.502 -18.691 1.00 92.62 301 VAL A CA 1
ATOM 2398 C C . VAL A 1 301 ? 10.496 -6.302 -18.992 1.00 92.62 301 VAL A C 1
ATOM 2400 O O . VAL A 1 301 ? 9.766 -5.948 -19.922 1.00 92.62 301 VAL A O 1
ATOM 2403 N N . PRO A 1 302 ? 10.163 -7.347 -18.211 1.00 93.75 302 PRO A N 1
ATOM 2404 C CA . PRO A 1 302 ? 8.918 -8.100 -18.366 1.00 93.75 302 PRO A CA 1
ATOM 2405 C C . PRO A 1 302 ? 7.679 -7.206 -18.292 1.00 93.75 302 PRO A C 1
ATOM 2407 O O . PRO A 1 302 ? 7.643 -6.225 -17.546 1.00 93.75 302 PRO A O 1
ATOM 2410 N N . TRP A 1 303 ? 6.644 -7.546 -19.057 1.00 95.38 303 TRP A N 1
ATOM 2411 C CA . TRP A 1 303 ? 5.467 -6.691 -19.220 1.00 95.38 303 TRP A CA 1
ATOM 2412 C C . TRP A 1 303 ? 4.764 -6.382 -17.894 1.00 95.38 303 TRP A C 1
ATOM 2414 O O . TRP A 1 303 ? 4.384 -5.244 -17.635 1.00 95.38 303 TRP A O 1
ATOM 2424 N N . GLU A 1 304 ? 4.645 -7.375 -17.024 1.00 95.56 304 GLU A N 1
ATOM 2425 C CA . GLU A 1 304 ? 4.045 -7.277 -15.697 1.00 95.56 304 GLU A CA 1
ATOM 2426 C C . GLU A 1 304 ? 4.794 -6.272 -14.811 1.00 95.56 304 GLU A C 1
ATOM 2428 O O . GLU A 1 304 ? 4.183 -5.439 -14.137 1.00 95.56 304 GLU A O 1
ATOM 2433 N N . VAL A 1 305 ? 6.129 -6.296 -14.882 1.00 96.88 305 VAL A N 1
ATOM 2434 C CA . VAL A 1 305 ? 7.007 -5.372 -14.156 1.00 96.88 305 VAL A CA 1
ATOM 2435 C C . VAL A 1 305 ? 6.892 -3.959 -14.729 1.00 96.88 305 VAL A C 1
ATOM 2437 O O . VAL A 1 305 ? 6.832 -2.995 -13.962 1.00 96.88 305 VAL A O 1
ATOM 2440 N N . GLN A 1 306 ? 6.784 -3.819 -16.056 1.00 97.19 306 GLN A N 1
ATOM 2441 C CA . GLN A 1 306 ? 6.507 -2.525 -16.686 1.00 97.19 306 GLN A CA 1
ATOM 2442 C C . GLN A 1 306 ? 5.176 -1.952 -16.184 1.00 97.19 306 GLN A C 1
ATOM 2444 O O . GLN A 1 306 ? 5.146 -0.817 -15.716 1.00 97.19 306 GLN A O 1
ATOM 2449 N N . LEU A 1 307 ? 4.084 -2.729 -16.202 1.00 97.31 307 LEU A N 1
ATOM 2450 C CA . LEU A 1 307 ? 2.779 -2.273 -15.702 1.00 97.31 307 LEU A CA 1
ATOM 2451 C C . LEU A 1 307 ? 2.860 -1.818 -14.238 1.00 97.31 307 LEU A C 1
ATOM 2453 O O . LEU A 1 307 ? 2.338 -0.753 -13.891 1.00 97.31 307 LEU A O 1
ATOM 2457 N N . ALA A 1 308 ? 3.563 -2.571 -13.387 1.00 98.12 308 ALA A N 1
ATOM 2458 C CA . ALA A 1 308 ? 3.772 -2.196 -11.994 1.00 98.12 308 ALA A CA 1
ATOM 2459 C C . ALA A 1 308 ? 4.548 -0.875 -11.846 1.00 98.12 308 ALA A C 1
ATOM 2461 O O . ALA A 1 308 ? 4.174 -0.036 -11.017 1.00 98.12 308 ALA A O 1
ATOM 2462 N N . ALA A 1 309 ? 5.576 -0.658 -12.674 1.00 98.19 309 ALA A N 1
ATOM 2463 C CA . ALA A 1 309 ? 6.324 0.595 -12.727 1.00 98.19 309 ALA A CA 1
ATOM 2464 C C . ALA A 1 309 ? 5.441 1.766 -13.178 1.00 98.19 309 ALA A C 1
ATOM 2466 O O . ALA A 1 309 ? 5.441 2.806 -12.525 1.00 98.19 309 ALA A O 1
ATOM 2467 N N . ILE A 1 310 ? 4.618 1.593 -14.217 1.00 97.75 310 ILE A N 1
ATOM 2468 C CA . ILE A 1 310 ? 3.704 2.637 -14.706 1.00 97.75 310 ILE A CA 1
ATOM 2469 C C . ILE A 1 310 ? 2.698 3.060 -13.632 1.00 97.75 310 ILE A C 1
ATOM 2471 O O . ILE A 1 310 ? 2.473 4.255 -13.421 1.00 97.75 310 ILE A O 1
ATOM 2475 N N . TYR A 1 311 ? 2.121 2.109 -12.897 1.00 97.94 311 TYR A N 1
ATOM 2476 C CA . TYR A 1 311 ? 1.250 2.471 -11.782 1.00 97.94 311 TYR A CA 1
ATOM 2477 C C . TYR A 1 311 ? 2.011 3.121 -10.618 1.00 97.94 311 TYR A C 1
ATOM 2479 O O . TYR A 1 311 ? 1.455 3.992 -9.953 1.00 97.94 311 TYR A O 1
ATOM 2487 N N . CYS A 1 312 ? 3.273 2.749 -10.382 1.00 98.44 312 CYS A N 1
ATOM 2488 C CA . CYS A 1 312 ? 4.132 3.426 -9.408 1.00 98.44 312 CYS A CA 1
ATOM 2489 C C . CYS A 1 312 ? 4.423 4.883 -9.814 1.00 98.44 312 CYS A C 1
ATOM 2491 O O . CYS A 1 312 ? 4.267 5.780 -8.986 1.00 98.44 312 CYS A O 1
ATOM 2493 N N . ILE A 1 313 ? 4.732 5.146 -11.092 1.00 98.31 313 ILE A N 1
ATOM 2494 C CA . ILE A 1 313 ? 4.878 6.505 -11.647 1.00 98.31 313 ILE A CA 1
ATOM 2495 C C . ILE A 1 313 ? 3.619 7.330 -11.369 1.00 98.31 313 ILE A C 1
ATOM 2497 O O . ILE A 1 313 ? 3.710 8.462 -10.895 1.00 98.31 313 ILE A O 1
ATOM 2501 N N . TYR A 1 314 ? 2.438 6.762 -11.629 1.00 97.12 314 TYR A N 1
ATOM 2502 C CA . TYR A 1 314 ? 1.174 7.439 -11.348 1.00 97.12 314 TYR A CA 1
ATOM 2503 C C . TYR A 1 314 ? 0.977 7.708 -9.848 1.00 97.12 314 TYR A C 1
ATOM 2505 O O . TYR A 1 314 ? 0.586 8.809 -9.473 1.00 97.12 314 TYR A O 1
ATOM 2513 N N . ASP A 1 315 ? 1.288 6.746 -8.974 1.00 97.00 315 ASP A N 1
ATOM 2514 C CA . ASP A 1 315 ? 1.169 6.936 -7.524 1.00 97.00 315 ASP A CA 1
ATOM 2515 C C . ASP A 1 315 ? 2.098 8.049 -6.996 1.00 97.00 315 ASP A C 1
ATOM 2517 O O . ASP A 1 315 ? 1.722 8.760 -6.059 1.00 97.00 315 ASP A O 1
ATOM 2521 N N . LEU A 1 316 ? 3.274 8.228 -7.612 1.00 97.62 316 LEU A N 1
ATOM 2522 C CA . LEU A 1 316 ? 4.258 9.268 -7.286 1.00 97.62 316 LEU A CA 1
ATOM 2523 C C . LEU A 1 316 ? 4.012 10.599 -8.013 1.00 97.62 316 LEU A C 1
ATOM 2525 O O . LEU A 1 316 ? 4.562 11.627 -7.613 1.00 97.62 316 LEU A O 1
ATOM 2529 N N . SER A 1 317 ? 3.156 10.624 -9.037 1.00 96.62 317 SER A N 1
ATOM 2530 C CA . SER A 1 317 ? 2.929 11.797 -9.884 1.00 96.62 317 SER A CA 1
ATOM 2531 C C . SER A 1 317 ? 2.566 13.087 -9.137 1.00 96.62 317 SER A C 1
ATOM 2533 O O . SER A 1 317 ? 2.926 14.149 -9.649 1.00 96.62 317 SER A O 1
ATOM 2535 N N . PRO A 1 318 ? 1.913 13.086 -7.951 1.00 95.00 318 PRO A N 1
ATOM 2536 C CA . PRO A 1 318 ? 1.629 14.333 -7.248 1.00 95.00 318 PRO A CA 1
ATOM 2537 C C . PRO A 1 318 ? 2.880 15.133 -6.849 1.00 95.00 318 PRO A C 1
ATOM 2539 O O . PRO A 1 318 ? 2.757 16.334 -6.623 1.00 95.00 318 PRO A O 1
ATOM 2542 N N . CYS A 1 319 ? 4.078 14.528 -6.785 1.00 93.88 319 CYS A N 1
ATOM 2543 C CA . CYS A 1 319 ? 5.308 15.291 -6.542 1.00 93.88 319 CYS A CA 1
ATOM 2544 C C . CYS A 1 319 ? 5.816 16.034 -7.789 1.00 93.88 319 CYS A C 1
ATOM 2546 O O . CYS A 1 319 ? 6.446 17.080 -7.653 1.00 93.88 319 CYS A O 1
ATOM 2548 N N . ASN A 1 320 ? 5.575 15.499 -8.993 1.00 93.81 320 ASN A N 1
ATOM 2549 C CA . ASN A 1 320 ? 5.950 16.115 -10.268 1.00 93.81 320 ASN A CA 1
ATOM 2550 C C . ASN A 1 320 ? 5.125 15.517 -11.432 1.00 93.81 320 ASN A C 1
ATOM 2552 O O . ASN A 1 320 ? 5.585 14.595 -12.116 1.00 93.81 320 ASN A O 1
ATOM 2556 N N . PRO A 1 321 ? 3.915 16.041 -11.696 1.00 94.06 321 PRO A N 1
ATOM 2557 C CA . PRO A 1 321 ? 3.002 15.433 -12.663 1.00 94.06 321 PRO A CA 1
ATOM 2558 C C . PRO A 1 321 ? 3.478 15.595 -14.112 1.00 94.06 321 PRO A C 1
ATOM 2560 O O . PRO A 1 321 ? 3.138 14.775 -14.961 1.00 94.06 321 PRO A O 1
ATOM 2563 N N . LYS A 1 322 ? 4.296 16.617 -14.402 1.00 93.31 322 LYS A N 1
ATOM 2564 C CA . LYS A 1 322 ? 4.858 16.849 -15.738 1.00 93.31 322 LYS A CA 1
ATOM 2565 C C . LYS A 1 322 ? 5.887 15.775 -16.100 1.00 93.31 322 LYS A C 1
ATOM 2567 O O . LYS A 1 322 ? 5.736 15.132 -17.131 1.00 93.31 322 LYS A O 1
ATOM 2572 N N . SER A 1 323 ? 6.872 15.545 -15.226 1.00 94.75 323 SER A N 1
ATOM 2573 C CA . SER A 1 323 ? 7.900 14.509 -15.431 1.00 94.75 323 SER A CA 1
ATOM 2574 C C . SER A 1 323 ? 7.282 13.108 -15.510 1.00 94.75 323 SER A C 1
ATOM 2576 O O . SER A 1 323 ? 7.629 12.322 -16.391 1.00 94.75 323 SER A O 1
ATOM 2578 N N . ALA A 1 324 ? 6.296 12.822 -14.650 1.00 96.81 324 ALA A N 1
ATOM 2579 C CA . ALA A 1 324 ? 5.546 11.568 -14.704 1.00 96.81 324 ALA A CA 1
ATOM 2580 C C . ALA A 1 324 ? 4.823 11.389 -16.051 1.00 96.81 324 ALA A C 1
ATOM 2582 O O . ALA A 1 324 ? 4.929 10.335 -16.673 1.00 96.81 324 ALA A O 1
ATOM 2583 N N . LEU A 1 325 ? 4.125 12.422 -16.540 1.00 95.88 325 LEU A N 1
ATOM 2584 C CA . LEU A 1 325 ? 3.427 12.368 -17.828 1.00 95.88 325 LEU A CA 1
ATOM 2585 C C . LEU A 1 325 ? 4.387 12.162 -19.008 1.00 95.88 325 LEU A C 1
ATOM 2587 O O . LEU A 1 325 ? 4.075 11.377 -19.897 1.00 95.88 325 LEU A O 1
ATOM 2591 N N . GLU A 1 326 ? 5.545 12.824 -19.003 1.00 95.19 326 GLU A N 1
ATOM 2592 C CA . GLU A 1 326 ? 6.589 12.636 -20.019 1.00 95.19 326 GLU A CA 1
ATOM 2593 C C . GLU A 1 326 ? 7.127 11.198 -20.018 1.00 95.19 326 GLU A C 1
ATOM 2595 O O . GLU A 1 326 ? 7.286 10.601 -21.079 1.00 95.19 326 GLU A O 1
ATOM 2600 N N . ALA A 1 327 ? 7.360 10.607 -18.841 1.00 96.25 327 ALA A N 1
ATOM 2601 C CA . ALA A 1 327 ? 7.771 9.207 -18.734 1.00 96.25 327 ALA A CA 1
ATOM 2602 C C . ALA A 1 327 ? 6.707 8.233 -19.265 1.00 96.25 327 ALA A C 1
ATOM 2604 O O . ALA A 1 327 ? 7.039 7.331 -20.032 1.00 96.25 327 ALA A O 1
ATOM 2605 N N . LEU A 1 328 ? 5.428 8.446 -18.925 1.00 95.25 328 LEU A N 1
ATOM 2606 C CA . LEU A 1 328 ? 4.336 7.606 -19.431 1.00 95.25 328 LEU A CA 1
ATOM 2607 C C . LEU A 1 328 ? 4.126 7.745 -20.942 1.00 95.25 328 LEU A C 1
ATOM 2609 O O . LEU A 1 328 ? 3.753 6.768 -21.590 1.00 95.25 328 LEU A O 1
ATOM 2613 N N . ALA A 1 329 ? 4.326 8.942 -21.498 1.00 92.88 329 ALA A N 1
ATOM 2614 C CA . ALA A 1 329 ? 4.241 9.172 -22.936 1.00 92.88 329 ALA A CA 1
ATOM 2615 C C . ALA A 1 329 ? 5.348 8.415 -23.681 1.00 92.88 329 ALA A C 1
ATOM 2617 O O . ALA A 1 329 ? 5.026 7.655 -24.590 1.00 92.88 329 ALA A O 1
ATOM 2618 N N . GLY A 1 330 ? 6.604 8.531 -23.228 1.00 92.94 330 GLY A N 1
ATOM 2619 C CA . GLY A 1 330 ? 7.734 7.804 -23.820 1.00 92.94 330 GLY A CA 1
ATOM 2620 C C . GLY A 1 330 ? 7.530 6.287 -23.796 1.00 92.94 330 GLY A C 1
ATOM 2621 O O . GLY A 1 330 ? 7.571 5.639 -24.837 1.00 92.94 330 GLY A O 1
ATOM 2622 N N . TRP A 1 331 ? 7.161 5.728 -22.639 1.00 95.25 331 TRP A N 1
ATOM 2623 C CA . TRP A 1 331 ? 6.844 4.297 -22.532 1.00 95.25 331 TRP A CA 1
ATOM 2624 C C . TRP A 1 331 ? 5.716 3.860 -23.485 1.00 95.25 331 TRP A C 1
ATOM 2626 O O . TRP A 1 331 ? 5.762 2.787 -24.094 1.00 95.25 331 TRP A O 1
ATOM 2636 N N . ARG A 1 332 ? 4.675 4.693 -23.624 1.00 92.75 332 ARG A N 1
ATOM 2637 C CA . ARG A 1 332 ? 3.521 4.398 -24.482 1.00 92.75 332 ARG A CA 1
ATOM 2638 C C . ARG A 1 332 ? 3.877 4.411 -25.968 1.00 92.75 332 ARG A C 1
ATOM 2640 O O . ARG A 1 332 ? 3.289 3.634 -26.713 1.00 92.75 332 ARG A O 1
ATOM 2647 N N . GLU A 1 333 ? 4.769 5.299 -26.393 1.00 90.31 333 GLU A N 1
ATOM 2648 C CA . GLU A 1 333 ? 5.248 5.368 -27.778 1.00 90.31 333 GLU A CA 1
ATOM 2649 C C . GLU A 1 333 ? 6.082 4.141 -28.143 1.00 90.31 333 GLU A C 1
ATOM 2651 O O . GLU A 1 333 ? 5.994 3.638 -29.262 1.00 90.31 333 GLU A O 1
ATOM 2656 N N . GLU A 1 334 ? 6.835 3.613 -27.181 1.00 88.75 334 GLU A N 1
ATOM 2657 C CA . GLU A 1 334 ? 7.651 2.432 -27.403 1.00 88.75 334 GLU A CA 1
ATOM 2658 C C . GLU A 1 334 ? 6.827 1.145 -27.404 1.00 88.75 334 GLU A C 1
ATOM 2660 O O . GLU A 1 334 ? 7.125 0.250 -28.191 1.00 88.75 334 GLU A O 1
ATOM 2665 N N . THR A 1 335 ? 5.805 0.988 -26.555 1.00 86.75 335 THR A N 1
ATOM 2666 C CA . THR A 1 335 ? 5.089 -0.295 -26.419 1.00 86.75 335 THR A CA 1
ATOM 2667 C C . THR A 1 335 ? 4.222 -0.665 -27.625 1.00 86.75 335 THR A C 1
ATOM 2669 O O . THR A 1 335 ? 3.435 0.119 -28.143 1.00 86.75 335 THR A O 1
ATOM 2672 N N . SER A 1 336 ? 4.332 -1.926 -28.051 1.00 84.19 336 SER A N 1
ATOM 2673 C CA . SER A 1 336 ? 3.476 -2.531 -29.081 1.00 84.19 336 SER A CA 1
ATOM 2674 C C . SER A 1 336 ? 2.301 -3.313 -28.483 1.00 84.19 336 SER A C 1
ATOM 2676 O O . SER A 1 336 ? 1.445 -3.805 -29.218 1.00 84.19 336 SER A O 1
ATOM 2678 N N . GLN A 1 337 ? 2.252 -3.451 -27.154 1.00 89.31 337 GLN A N 1
ATOM 2679 C CA . GLN A 1 337 ? 1.183 -4.164 -26.464 1.00 89.31 337 GLN A CA 1
ATOM 2680 C C . GLN A 1 337 ? -0.033 -3.265 -26.231 1.00 89.31 337 GLN A C 1
ATOM 2682 O O . GLN A 1 337 ? 0.065 -2.042 -26.120 1.00 89.31 337 GLN A O 1
ATOM 2687 N N . ARG A 1 338 ? -1.212 -3.884 -26.105 1.00 90.69 338 ARG A N 1
ATOM 2688 C CA . ARG A 1 338 ? -2.445 -3.159 -25.790 1.00 90.69 338 ARG A CA 1
ATOM 2689 C C . ARG A 1 338 ? -2.362 -2.578 -24.377 1.00 90.69 338 ARG A C 1
ATOM 2691 O O . ARG A 1 338 ? -2.399 -3.313 -23.394 1.00 90.69 338 ARG A O 1
ATOM 2698 N N . VAL A 1 339 ? -2.325 -1.250 -24.287 1.00 94.19 339 VAL A N 1
ATOM 2699 C CA . VAL A 1 339 ? -2.297 -0.526 -23.010 1.00 94.19 339 VAL A CA 1
ATOM 2700 C C . VAL A 1 339 ? -3.607 -0.751 -22.235 1.00 94.19 339 VAL A C 1
ATOM 2702 O O . VAL A 1 339 ? -4.688 -0.506 -22.786 1.00 94.19 339 VAL A O 1
ATOM 2705 N N . PRO A 1 340 ? -3.544 -1.169 -20.956 1.00 95.69 340 PRO A N 1
ATOM 2706 C CA . PRO A 1 340 ? -4.723 -1.315 -20.113 1.00 95.69 340 PRO A CA 1
ATOM 2707 C C . PRO A 1 340 ? -5.554 -0.021 -19.991 1.00 95.69 340 PRO A C 1
ATOM 2709 O O . PRO A 1 340 ? -4.991 1.080 -19.877 1.00 95.69 340 PRO A O 1
ATOM 2712 N N . PRO A 1 341 ? -6.897 -0.114 -19.933 1.00 95.31 341 PRO A N 1
ATOM 2713 C CA . PRO A 1 341 ? -7.773 1.050 -19.771 1.00 95.31 341 PRO A CA 1
ATOM 2714 C C . PRO A 1 341 ? -7.453 1.893 -18.529 1.00 95.31 341 PRO A C 1
ATOM 2716 O O . PRO A 1 341 ? -7.562 3.119 -18.561 1.00 95.31 341 PRO A O 1
ATOM 2719 N N . GLY A 1 342 ? -7.027 1.255 -17.436 1.00 92.69 342 GLY A N 1
ATOM 2720 C CA . GLY A 1 342 ? -6.624 1.923 -16.202 1.00 92.69 342 GLY A CA 1
ATOM 2721 C C . GLY A 1 342 ? -5.450 2.877 -16.414 1.00 92.69 342 GLY A C 1
ATOM 2722 O O . GLY A 1 342 ? -5.517 4.016 -15.964 1.00 92.69 342 GLY A O 1
ATOM 2723 N N . ILE A 1 343 ? -4.430 2.461 -17.171 1.00 94.00 343 ILE A N 1
ATOM 2724 C CA . ILE A 1 343 ? -3.276 3.313 -17.499 1.00 94.00 343 ILE A CA 1
ATOM 2725 C C . ILE A 1 343 ? -3.702 4.480 -18.391 1.00 94.00 343 ILE A C 1
ATOM 2727 O O . ILE A 1 343 ? -3.321 5.623 -18.146 1.00 94.00 343 ILE A O 1
ATOM 2731 N N . THR A 1 344 ? -4.565 4.223 -19.377 1.00 93.44 344 THR A N 1
ATOM 2732 C CA . THR A 1 344 ? -5.115 5.291 -20.228 1.00 93.44 344 THR A CA 1
ATOM 2733 C C . THR A 1 344 ? -5.861 6.340 -19.392 1.00 93.44 344 THR A C 1
ATOM 2735 O O . THR A 1 344 ? -5.675 7.542 -19.584 1.00 93.44 344 THR A O 1
ATOM 2738 N N . SER A 1 345 ? -6.658 5.903 -18.411 1.00 92.50 345 SER A N 1
ATOM 2739 C CA . SER A 1 345 ? -7.331 6.797 -17.462 1.00 92.50 345 SER A CA 1
ATOM 2740 C C . SER A 1 345 ? -6.336 7.609 -16.627 1.00 92.50 345 SER A C 1
ATOM 2742 O O . SER A 1 345 ? -6.537 8.811 -16.460 1.00 92.50 345 SER A O 1
ATOM 2744 N N . CYS A 1 346 ? -5.271 6.983 -16.117 1.00 91.62 346 CYS A N 1
ATOM 2745 C CA . CYS A 1 346 ? -4.211 7.655 -15.359 1.00 91.62 346 CYS A CA 1
ATOM 2746 C C . CYS A 1 346 ? -3.544 8.768 -16.180 1.00 91.62 346 CYS A C 1
ATOM 2748 O O . CYS A 1 346 ? -3.457 9.905 -15.716 1.00 91.62 346 CYS A O 1
ATOM 2750 N N . ILE A 1 347 ? -3.154 8.472 -17.425 1.00 92.56 347 ILE A N 1
ATOM 2751 C CA . ILE A 1 347 ? -2.550 9.443 -18.351 1.00 92.56 347 ILE A CA 1
ATOM 2752 C C . ILE A 1 347 ? -3.492 10.631 -18.581 1.00 92.56 347 ILE A C 1
ATOM 2754 O O . ILE A 1 347 ? -3.076 11.782 -18.450 1.00 92.56 347 ILE A O 1
ATOM 2758 N N . ASN A 1 348 ? -4.771 10.367 -18.865 1.00 92.31 348 ASN A N 1
ATOM 2759 C CA . ASN A 1 348 ? -5.758 11.420 -19.115 1.00 92.31 348 ASN A CA 1
ATOM 2760 C C . ASN A 1 348 ? -5.972 12.324 -17.890 1.00 92.31 348 ASN A C 1
ATOM 2762 O O . ASN A 1 348 ? -6.037 13.546 -18.028 1.00 92.31 348 ASN A O 1
ATOM 2766 N N . GLN A 1 349 ? -6.045 11.742 -16.690 1.00 90.12 349 GLN A N 1
ATOM 2767 C CA . GLN A 1 349 ? -6.188 12.504 -15.447 1.00 90.12 349 GLN A CA 1
ATOM 2768 C C . GLN A 1 349 ? -4.970 13.397 -15.188 1.00 90.12 349 GLN A C 1
ATOM 2770 O O . GLN A 1 349 ? -5.134 14.584 -14.910 1.00 90.12 349 GLN A O 1
ATOM 2775 N N . MET A 1 350 ? -3.751 12.869 -15.340 1.00 90.69 350 MET A N 1
ATOM 2776 C CA . MET A 1 350 ? -2.532 13.670 -15.180 1.00 90.69 350 MET A CA 1
ATOM 2777 C C . MET A 1 350 ? -2.432 14.779 -16.229 1.00 90.69 350 MET A C 1
ATOM 2779 O O . MET A 1 350 ? -2.105 15.913 -15.888 1.00 90.69 350 MET A O 1
ATOM 2783 N N . ALA A 1 351 ? -2.758 14.488 -17.492 1.00 89.88 351 ALA A N 1
ATOM 2784 C CA . ALA A 1 351 ? -2.773 15.490 -18.553 1.00 89.88 351 ALA A CA 1
ATOM 2785 C C . ALA A 1 351 ? -3.756 16.630 -18.245 1.00 89.88 351 ALA A C 1
ATOM 2787 O O . ALA A 1 351 ? -3.430 17.797 -18.467 1.00 89.88 351 ALA A O 1
ATOM 2788 N N . SER A 1 352 ? -4.929 16.312 -17.687 1.00 88.75 352 SER A N 1
ATOM 2789 C CA . SER A 1 352 ? -5.892 17.313 -17.221 1.00 88.75 352 SER A CA 1
ATOM 2790 C C . SER A 1 352 ? -5.320 18.175 -16.091 1.00 88.75 352 SER A C 1
ATOM 2792 O O . SER A 1 352 ? -5.405 19.399 -16.157 1.00 88.75 352 SER A O 1
ATOM 2794 N N . LEU A 1 353 ? -4.696 17.563 -15.079 1.00 84.50 353 LEU A N 1
ATOM 2795 C CA . LEU A 1 353 ? -4.080 18.287 -13.959 1.00 84.50 353 LEU A CA 1
ATOM 2796 C C . LEU A 1 353 ? -2.952 19.217 -14.427 1.00 84.50 353 LEU A C 1
ATOM 2798 O O . LEU A 1 353 ? -2.913 20.381 -14.041 1.00 84.50 353 LEU A O 1
ATOM 2802 N N . CYS A 1 354 ? -2.079 18.748 -15.320 1.00 85.38 354 CYS A N 1
ATOM 2803 C CA . CYS A 1 354 ? -0.993 19.554 -15.885 1.00 85.38 354 CYS A CA 1
ATOM 2804 C C . CYS A 1 354 ? -1.484 20.771 -16.686 1.00 85.38 354 CYS A C 1
ATOM 2806 O O . CYS A 1 354 ? -0.745 21.746 -16.808 1.00 85.38 354 CYS A O 1
ATOM 2808 N N . ARG A 1 355 ? -2.700 20.731 -17.249 1.00 85.75 355 ARG A N 1
ATOM 2809 C CA . ARG A 1 355 ? -3.313 21.894 -17.916 1.00 85.75 355 ARG A CA 1
ATOM 2810 C C . ARG A 1 355 ? -3.840 22.908 -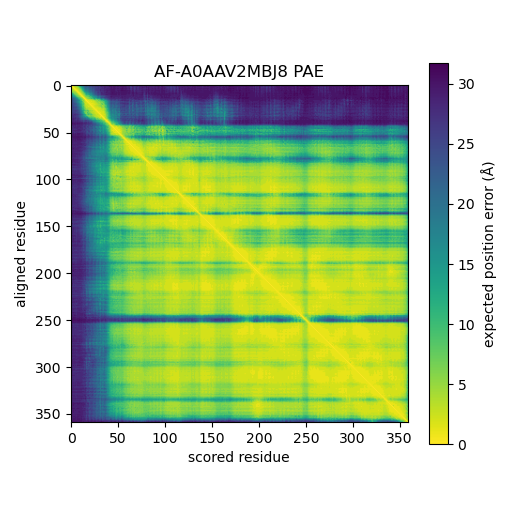16.904 1.00 85.75 355 ARG A C 1
ATOM 2812 O O . ARG A 1 355 ? -3.615 24.094 -17.097 1.00 85.75 355 ARG A O 1
ATOM 2819 N N . LEU A 1 356 ? -4.467 22.440 -15.823 1.00 77.62 356 LEU A N 1
ATOM 2820 C CA . LEU A 1 356 ? -5.011 23.293 -14.758 1.00 77.62 356 LEU A CA 1
ATOM 2821 C C . LEU A 1 356 ? -3.928 24.039 -13.967 1.00 77.62 356 LEU A C 1
ATOM 2823 O O . LEU A 1 356 ? -4.180 25.124 -13.477 1.00 77.62 356 LEU A O 1
ATOM 2827 N N . VAL A 1 357 ? -2.722 23.478 -13.846 1.00 66.25 357 VAL A N 1
ATOM 2828 C CA . VAL A 1 357 ? -1.592 24.139 -13.157 1.00 66.25 357 VAL A CA 1
ATOM 2829 C C . VAL A 1 357 ? -0.937 25.235 -14.020 1.00 66.25 357 VAL A C 1
ATOM 2831 O O . VAL A 1 357 ? -0.148 26.027 -13.516 1.00 66.25 357 VAL A O 1
ATOM 2834 N N . LYS A 1 358 ? -1.234 25.285 -15.328 1.00 53.72 358 LYS A N 1
ATOM 2835 C CA . LYS A 1 358 ? -0.720 26.312 -16.254 1.00 53.72 358 LYS A CA 1
ATOM 2836 C C . LYS A 1 358 ? -1.649 27.524 -16.416 1.00 53.72 358 LYS A C 1
ATOM 2838 O O . LYS A 1 358 ? -1.212 28.502 -17.017 1.00 53.72 358 LYS A O 1
ATOM 2843 N N . SER A 1 359 ? -2.895 27.439 -15.944 1.00 43.41 359 SER A N 1
ATOM 2844 C CA . SER A 1 359 ? -3.848 28.559 -15.840 1.00 43.41 359 SER A CA 1
ATOM 2845 C C . SER A 1 359 ? -3.786 29.168 -14.452 1.00 43.41 359 SER A C 1
ATOM 2847 O O . SER A 1 359 ? -3.864 30.408 -14.360 1.00 43.41 359 SER A O 1
#

Secondary structure (DSSP, 8-state):
---------PPP--HHHHHHHHHHHHHHHHHHHHHHHPPS--HHHHHHHHHHHHH-HHHHHHHHHHHHHHHHHHHTSSS--HHHHHHHHHHHHHHHHHHT-HHHHHHHHHHHHHTT-TTHHHHHHHHHHH-TTTT-S--HHHHHHHHHHHHHS-GGGHHHHHHHHTTTTSPPPPHHHHHHHHHHHHHH-TT--EEEETTTEEEE-HHHHHHHHHHHHHHTTS-HHHIIIIIIIIIIHHHHHHHHHS-TTS--SS-HHHHHHHHHHHHHHHHHHHHTT-HHHHHHHHHHHHHHHHTTTTTT--HHHHHHHHHHHHHHGGG-HHHHHHHHHHHHHH--S---HHHHHHHHHHHHHHHHTT-

Organism: Knipowitschia caucasica (NCBI:txid637954)

InterPro domains:
  IPR057881 Little elongation complex subunit 1, C-terminal domain [PF25817] (160-350)

Sequence (359 aa):
MLTVHFAKTTPHPLSSFVLLRQNMQFLFQDACHQLLQAPPRPDQEKEVISVLCTNNTSSAHLMISSIENEVQKMLRNPQPNTNHLQALCRVYTGICRQRKDFERAQIFAYNILFADSPDAAKMILFMFTTWPKVFSYNSLLCQAIHAVTKLKTPAELLSCVSQYLGWDKKPPCDIDTVIFKTLSEIRSGSTLSFVKHDRYGIDLAPEAWQHIFTVQLLCTNKDWKWTYGNLLSKELWPLMNSWVSQSRDQQIPVSDITVSTVLRLIGRLGQLGIKQKCVSSVMTVANVINTFGRDGKSEGVPWEVQLAAIYCIYDLSPCNPKSALEALAGWREETSQRVPPGITSCINQMASLCRLVKS

Solvent-accessible surface area (backbone atoms only — not comparable to full-atom values): 19920 Å² total; per-residue (Å²): 144,86,87,85,87,88,76,94,79,79,88,77,93,70,64,66,66,56,50,53,52,52,52,51,50,50,58,47,53,48,48,51,49,47,64,74,68,54,74,90,70,70,70,62,63,58,50,54,47,48,53,42,58,74,75,35,68,67,57,42,52,53,49,51,55,51,49,53,53,51,50,55,54,38,60,71,41,97,77,50,63,60,70,59,53,46,52,51,41,32,54,53,33,43,47,26,57,75,70,68,38,48,65,62,46,48,54,50,51,47,53,46,55,65,58,64,46,90,58,29,38,59,48,50,50,44,30,35,74,60,36,70,65,64,66,70,52,90,47,66,41,38,42,34,51,43,29,52,36,57,72,60,37,55,81,91,48,41,66,60,52,28,62,74,73,40,28,86,82,56,62,62,56,59,62,66,62,53,41,56,51,45,51,51,51,48,65,63,36,82,79,53,50,77,37,82,38,88,48,65,33,55,40,73,27,72,63,44,50,40,49,39,52,23,43,48,53,51,46,73,79,48,56,54,69,55,45,45,59,56,42,43,62,64,49,48,47,52,53,51,51,50,47,70,71,50,63,89,89,49,90,65,86,54,48,64,63,35,49,25,49,48,36,43,36,51,14,55,46,35,42,50,20,47,76,71,69,40,37,72,66,40,38,58,56,41,53,55,44,27,52,52,33,30,47,21,69,86,72,67,50,54,69,54,40,39,48,23,27,50,53,17,33,58,49,35,17,88,63,45,47,63,63,34,49,54,23,53,48,52,28,56,72,70,52,88,66,88,76,30,58,45,57,55,51,51,53,53,53,44,55,51,52,60,52,61,76,73,109

Radius of gyration: 24.22 Å; Cα contacts (8 Å, |Δi|>4): 371; chains: 1; bounding box: 56×78×80 Å